Protein AF-A0A8S1HSS2-F1 (afdb_monomer_lite)

Sequence (325 aa):
MRFLVLVLAMLVIQALAHPDTSRRARRDTTEASGSDGSGSGSEASGESSGASGESSGEASGESSGESSGEAFGESSGIEGSGDEASGEESGEEASGEEQTVPAGQVSVALIEKLEDDAKQMQDESQDLVQQTNKILEQLNTLSTNAQKVSDAARVVFFTANTLHQQANNGRTDGNGIESSGIESSGIESSGIESSGASNTELSNGLNGGVNSTASKDGTCSSMAACFGDDECGKSGKCVGAFVGTCNCNACINFWSCGNDRGCGGLQGACSNATARCDCFAGFASNGFSSYLDALNGLCNVKKCTRNSDNCFGLPCNAGQCICLN

InterPro domains:
  IPR039260 Chondroitin proteoglycan 3 [PTHR37973] (210-323)

Organism: NCBI:txid2777116

pLDDT: mean 72.71, std 24.09, range [34.66, 98.62]

Structure (mmCIF, N/CA/C/O backbone):
data_AF-A0A8S1HSS2-F1
#
_entry.id   AF-A0A8S1HSS2-F1
#
loop_
_atom_site.group_PDB
_atom_site.id
_atom_site.type_symbol
_atom_site.label_atom_id
_atom_site.label_alt_id
_atom_site.label_comp_id
_atom_site.label_asym_id
_atom_site.label_entity_id
_atom_site.label_seq_id
_atom_site.pdbx_PDB_ins_code
_atom_site.Cartn_x
_atom_site.Cartn_y
_atom_site.Cartn_z
_atom_site.occupancy
_atom_site.B_iso_or_equiv
_atom_site.auth_seq_id
_atom_site.auth_comp_id
_atom_site.auth_asym_id
_atom_site.auth_atom_id
_atom_site.pdbx_PDB_model_num
ATOM 1 N N . MET A 1 1 ? 21.537 12.697 -28.487 1.00 65.06 1 MET A N 1
ATOM 2 C CA . MET A 1 1 ? 22.886 12.100 -28.649 1.00 65.06 1 MET A CA 1
ATOM 3 C C . MET A 1 1 ? 23.656 12.016 -27.328 1.00 65.06 1 MET A C 1
ATOM 5 O O . MET A 1 1 ? 23.915 10.905 -26.898 1.00 65.06 1 MET A O 1
ATOM 9 N N . ARG A 1 2 ? 23.968 13.126 -26.631 1.00 60.59 2 ARG A N 1
ATOM 10 C CA . ARG A 1 2 ? 24.760 13.106 -25.373 1.00 60.59 2 ARG A CA 1
ATOM 11 C C . ARG A 1 2 ? 24.148 12.265 -24.238 1.00 60.59 2 ARG A C 1
ATOM 13 O O . ARG A 1 2 ? 24.858 11.501 -23.599 1.00 60.59 2 ARG A O 1
ATOM 20 N N . PHE A 1 3 ? 22.827 12.320 -24.064 1.00 68.50 3 PHE A N 1
ATOM 21 C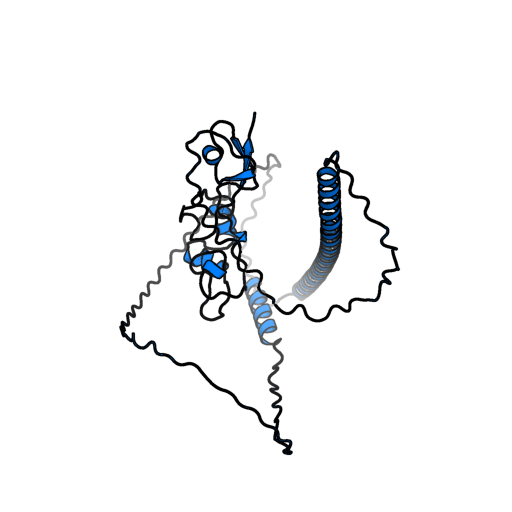 CA . PHE A 1 3 ? 22.120 11.514 -23.058 1.00 68.50 3 PHE A CA 1
ATOM 22 C C . PHE A 1 3 ? 22.174 10.004 -23.357 1.00 68.50 3 PHE A C 1
ATOM 24 O O . PHE A 1 3 ? 22.337 9.187 -22.459 1.00 68.50 3 PHE A O 1
ATOM 31 N N . LEU A 1 4 ? 22.127 9.630 -24.640 1.00 71.88 4 LEU A N 1
ATOM 32 C CA . LEU A 1 4 ? 22.163 8.233 -25.083 1.00 71.88 4 LEU A CA 1
ATOM 33 C C . LEU A 1 4 ? 23.556 7.608 -24.889 1.00 71.88 4 LEU A C 1
ATOM 35 O O . LEU A 1 4 ? 23.666 6.435 -24.547 1.00 71.88 4 LEU A O 1
ATOM 39 N N . VAL A 1 5 ? 24.616 8.414 -25.019 1.00 87.56 5 VAL A N 1
ATOM 40 C CA . VAL A 1 5 ? 25.995 7.995 -24.718 1.00 87.56 5 VAL A CA 1
ATOM 41 C C . VAL A 1 5 ? 26.187 7.754 -23.215 1.00 87.56 5 VAL A C 1
ATOM 43 O O . VAL A 1 5 ? 26.819 6.770 -22.842 1.00 87.56 5 VAL A O 1
ATOM 46 N N . LEU A 1 6 ? 25.596 8.587 -22.348 1.00 88.31 6 LEU A N 1
ATOM 47 C CA . LEU A 1 6 ? 25.671 8.403 -20.891 1.00 88.31 6 LEU A CA 1
ATOM 48 C C . LEU A 1 6 ? 24.902 7.163 -20.413 1.00 88.31 6 LEU A C 1
ATOM 50 O O . LEU A 1 6 ? 25.411 6.412 -19.581 1.00 88.31 6 LEU A O 1
ATOM 54 N N . VAL A 1 7 ? 23.718 6.900 -20.976 1.00 89.06 7 VAL A N 1
ATOM 55 C CA . VAL A 1 7 ? 22.931 5.697 -20.653 1.00 89.06 7 VAL A CA 1
ATOM 56 C C . VAL A 1 7 ? 23.659 4.422 -21.098 1.00 89.06 7 VAL A C 1
ATOM 58 O O . VAL A 1 7 ? 23.723 3.456 -20.338 1.00 89.06 7 VAL A O 1
ATOM 61 N N . LEU A 1 8 ? 24.280 4.423 -22.283 1.00 88.56 8 LEU A N 1
ATOM 62 C CA . LEU A 1 8 ? 25.083 3.286 -22.747 1.00 88.56 8 LEU A CA 1
ATOM 63 C C . LEU A 1 8 ? 26.342 3.070 -21.894 1.00 88.56 8 LEU A C 1
ATOM 65 O O . LEU A 1 8 ? 26.668 1.927 -21.582 1.00 88.56 8 LEU A O 1
ATOM 69 N N . ALA A 1 9 ? 27.019 4.137 -21.465 1.00 89.31 9 ALA A N 1
ATOM 70 C CA . ALA A 1 9 ? 28.186 4.024 -20.591 1.00 89.31 9 ALA A CA 1
ATOM 71 C C . ALA A 1 9 ? 27.827 3.414 -19.222 1.00 89.31 9 ALA A C 1
ATOM 73 O O . ALA A 1 9 ? 28.526 2.521 -18.743 1.00 89.31 9 ALA A O 1
ATOM 74 N N . MET A 1 10 ? 26.703 3.828 -18.626 1.00 84.25 10 MET A N 1
ATOM 75 C CA . MET A 1 10 ? 26.198 3.267 -17.365 1.00 84.25 10 MET A CA 1
ATOM 76 C C . MET A 1 10 ? 25.863 1.771 -17.486 1.00 84.25 10 MET A C 1
ATOM 78 O O . MET A 1 10 ? 26.188 0.995 -16.587 1.00 84.25 10 MET A O 1
ATOM 82 N N . LEU A 1 11 ? 25.264 1.345 -18.606 1.00 86.19 11 LEU A N 1
ATOM 83 C CA . LEU A 1 11 ? 24.933 -0.064 -18.853 1.00 86.19 11 LEU A CA 1
ATOM 84 C C . LEU A 1 11 ? 26.181 -0.950 -19.001 1.00 86.19 11 LEU A C 1
ATOM 86 O O . LEU A 1 11 ? 26.199 -2.074 -18.501 1.00 86.19 11 LEU A O 1
ATOM 90 N N . VAL A 1 12 ? 27.250 -0.443 -19.624 1.00 87.06 12 VAL A N 1
ATOM 91 C CA . VAL A 1 12 ? 28.518 -1.183 -19.772 1.00 87.06 12 VAL A CA 1
ATOM 92 C C . VAL A 1 12 ? 29.229 -1.367 -18.426 1.00 87.06 12 VAL A C 1
ATOM 94 O O . VAL A 1 12 ? 29.795 -2.429 -18.171 1.00 87.06 12 VAL A O 1
ATOM 97 N N . ILE A 1 13 ? 29.163 -0.378 -17.529 1.00 82.25 13 ILE A N 1
ATOM 98 C CA . ILE A 1 13 ? 29.793 -0.464 -16.200 1.00 82.25 13 ILE A CA 1
ATOM 99 C C . ILE A 1 13 ? 29.115 -1.536 -15.331 1.00 82.25 13 ILE A C 1
ATOM 101 O O . ILE A 1 13 ? 29.801 -2.294 -14.645 1.00 82.25 13 ILE A O 1
ATOM 105 N N . GLN A 1 14 ? 27.786 -1.667 -15.398 1.00 77.12 14 GLN A N 1
ATOM 106 C CA . GLN A 1 14 ? 27.056 -2.690 -14.636 1.00 77.12 14 GLN A CA 1
ATOM 107 C C . GLN A 1 14 ? 27.356 -4.119 -15.118 1.00 77.12 14 GLN A C 1
ATOM 109 O O . GLN A 1 14 ? 27.413 -5.043 -14.305 1.00 77.12 14 GLN A O 1
ATOM 114 N N . ALA A 1 15 ? 27.624 -4.295 -16.416 1.00 72.06 15 ALA A N 1
ATOM 115 C CA . ALA A 1 15 ? 27.989 -5.589 -16.992 1.00 72.06 15 ALA A CA 1
ATOM 116 C C . ALA A 1 15 ? 29.390 -6.077 -16.568 1.00 72.06 15 ALA A C 1
ATOM 118 O O . ALA A 1 15 ? 29.638 -7.280 -16.549 1.00 72.06 15 ALA A O 1
ATOM 119 N N . LEU A 1 16 ? 30.302 -5.170 -16.201 1.00 69.69 16 LEU A N 1
ATOM 120 C CA . LEU A 1 16 ? 31.676 -5.511 -15.806 1.00 69.69 16 LEU A CA 1
ATOM 121 C C . LEU A 1 16 ? 31.854 -5.709 -14.290 1.00 69.69 16 LEU A C 1
ATOM 123 O O . LEU A 1 16 ? 32.897 -6.192 -13.856 1.00 69.69 16 LEU A O 1
ATOM 127 N N . ALA A 1 17 ? 30.850 -5.362 -13.480 1.00 60.09 17 ALA A N 1
ATOM 128 C CA . ALA A 1 17 ? 30.939 -5.377 -12.019 1.00 60.09 17 ALA A CA 1
ATOM 129 C C . ALA A 1 17 ? 30.422 -6.668 -11.349 1.00 60.09 17 ALA A C 1
ATOM 131 O O . ALA A 1 17 ? 30.234 -6.682 -10.135 1.00 60.09 17 ALA A O 1
ATOM 132 N N . HIS A 1 18 ? 30.188 -7.754 -12.093 1.00 49.00 18 HIS A N 1
ATOM 133 C CA . HIS A 1 18 ? 29.826 -9.050 -11.505 1.00 49.00 18 HIS A CA 1
ATOM 134 C C . HIS A 1 18 ? 31.085 -9.909 -11.289 1.00 49.00 18 HIS A C 1
ATOM 136 O O . HIS A 1 18 ? 31.592 -10.485 -12.252 1.00 49.00 18 HIS A O 1
ATOM 142 N N . PRO A 1 19 ? 31.619 -10.034 -10.058 1.00 53.16 19 PRO A N 1
ATOM 143 C CA . PRO A 1 19 ? 32.629 -11.038 -9.770 1.00 53.16 19 PRO A CA 1
ATOM 144 C C . PRO A 1 19 ? 31.981 -12.428 -9.779 1.00 53.16 19 PRO A C 1
ATOM 146 O O . PRO A 1 19 ? 31.116 -12.738 -8.956 1.00 53.16 19 PRO A O 1
ATOM 149 N N . ASP A 1 20 ? 32.432 -13.274 -10.704 1.00 50.75 20 ASP A N 1
ATOM 150 C CA . ASP A 1 20 ? 32.168 -14.712 -10.726 1.00 50.75 20 ASP A CA 1
ATOM 151 C C . ASP A 1 20 ? 32.448 -15.338 -9.349 1.00 50.75 20 ASP A C 1
ATOM 153 O O . ASP A 1 20 ? 33.594 -15.564 -8.954 1.00 50.75 20 ASP A O 1
ATOM 157 N N . THR A 1 21 ? 31.391 -15.670 -8.609 1.00 49.53 21 THR A N 1
ATOM 158 C CA . THR A 1 21 ? 31.469 -16.497 -7.398 1.00 49.53 21 THR A CA 1
ATOM 159 C C . THR A 1 21 ? 30.861 -17.871 -7.657 1.00 49.53 21 THR A C 1
ATOM 161 O O . THR A 1 21 ? 29.940 -18.322 -6.988 1.00 49.53 21 THR A O 1
ATOM 164 N N . SER A 1 22 ? 31.444 -18.600 -8.611 1.00 50.91 22 SER A N 1
ATOM 165 C CA . SER A 1 22 ? 31.326 -20.060 -8.665 1.00 50.91 22 SER A CA 1
ATOM 166 C C . SER A 1 22 ? 32.503 -20.715 -7.938 1.00 50.91 22 SER A C 1
ATOM 168 O O . SER A 1 22 ? 33.501 -21.099 -8.544 1.00 50.91 22 SER A O 1
ATOM 170 N N . ARG A 1 23 ? 32.376 -20.914 -6.619 1.00 41.09 23 ARG A N 1
ATOM 171 C CA . ARG A 1 23 ? 33.110 -21.977 -5.907 1.00 41.09 23 ARG A CA 1
ATOM 172 C C . ARG A 1 23 ? 32.192 -22.734 -4.955 1.00 41.09 23 ARG A C 1
ATOM 174 O O . ARG A 1 23 ? 32.067 -22.451 -3.770 1.00 41.09 23 ARG A O 1
ATOM 181 N N . ARG A 1 24 ? 31.585 -23.763 -5.536 1.00 44.44 24 ARG A N 1
ATOM 182 C CA . ARG A 1 24 ? 30.913 -24.888 -4.891 1.00 44.44 24 ARG A CA 1
ATOM 183 C C . ARG A 1 24 ? 31.947 -25.704 -4.103 1.00 44.44 24 ARG A C 1
ATOM 185 O O . ARG A 1 24 ? 32.727 -26.439 -4.701 1.00 44.44 24 ARG A O 1
ATOM 192 N N . ALA A 1 25 ? 31.962 -25.589 -2.777 1.00 39.91 25 ALA A N 1
ATOM 193 C CA . ALA A 1 25 ? 32.673 -26.531 -1.915 1.00 39.91 25 ALA A CA 1
ATOM 194 C C . ALA A 1 25 ? 31.745 -27.718 -1.609 1.00 39.91 25 ALA A C 1
ATOM 196 O O . ALA A 1 25 ? 30.742 -27.570 -0.914 1.00 39.91 25 ALA A O 1
ATOM 197 N N . ARG A 1 26 ? 32.071 -28.894 -2.161 1.00 47.31 26 ARG A N 1
ATOM 198 C CA . ARG A 1 26 ? 31.543 -30.184 -1.703 1.00 47.31 26 ARG A CA 1
ATOM 199 C C . ARG A 1 26 ? 32.172 -30.494 -0.341 1.00 47.31 26 ARG A C 1
ATOM 201 O O . ARG A 1 26 ? 33.395 -30.457 -0.229 1.00 47.31 26 ARG A O 1
ATOM 208 N N . ARG A 1 27 ? 31.363 -30.817 0.669 1.00 41.72 27 ARG A N 1
ATOM 209 C CA . ARG A 1 27 ? 31.816 -31.664 1.779 1.00 41.72 27 ARG A CA 1
ATOM 210 C C . ARG A 1 27 ? 31.312 -33.071 1.514 1.00 41.72 27 ARG A C 1
ATOM 212 O O . ARG A 1 27 ? 30.105 -33.292 1.475 1.00 41.72 27 ARG A O 1
ATOM 219 N N . ASP A 1 28 ? 32.265 -33.967 1.304 1.00 46.16 28 ASP A N 1
ATOM 220 C CA . ASP A 1 28 ? 32.098 -35.398 1.495 1.00 46.16 28 ASP A CA 1
ATOM 221 C C . ASP A 1 28 ? 31.906 -35.667 2.993 1.00 46.16 28 ASP A C 1
ATOM 223 O O . ASP A 1 28 ? 32.667 -35.165 3.825 1.00 46.16 28 ASP A O 1
ATOM 227 N N . THR A 1 29 ? 30.898 -36.464 3.332 1.00 43.03 29 THR A N 1
ATOM 228 C CA . THR A 1 29 ? 30.803 -37.129 4.635 1.00 43.03 29 THR A CA 1
ATOM 229 C C . THR A 1 29 ? 30.760 -38.618 4.353 1.00 43.03 29 THR A C 1
ATOM 231 O O . THR A 1 29 ? 29.724 -39.148 3.957 1.00 43.03 29 THR A O 1
ATOM 234 N N . THR A 1 30 ? 31.918 -39.256 4.507 1.00 48.50 30 THR A N 1
ATOM 235 C CA . THR A 1 30 ? 32.074 -40.708 4.469 1.00 48.50 30 THR A CA 1
ATOM 236 C C . THR A 1 30 ? 32.182 -41.238 5.894 1.00 48.50 30 THR A C 1
ATOM 238 O O . THR A 1 30 ? 32.761 -40.617 6.782 1.00 48.50 30 THR A O 1
ATOM 241 N N . GLU A 1 31 ? 31.565 -42.396 6.039 1.00 49.91 31 GLU A N 1
ATOM 242 C CA . GLU A 1 31 ? 31.295 -43.243 7.189 1.00 49.91 31 GLU A CA 1
ATOM 243 C C . GLU A 1 31 ? 32.482 -43.528 8.123 1.00 49.91 31 GLU A C 1
ATOM 245 O O . GLU A 1 31 ? 33.614 -43.731 7.684 1.00 49.91 31 GLU A O 1
ATOM 250 N N . ALA A 1 32 ? 32.176 -43.682 9.415 1.00 41.19 32 ALA A N 1
ATOM 251 C CA . ALA A 1 32 ? 32.887 -44.604 10.290 1.00 41.19 32 ALA A CA 1
ATOM 252 C C . ALA A 1 32 ? 31.932 -45.199 11.340 1.00 41.19 32 ALA A C 1
ATOM 254 O O . ALA A 1 32 ? 31.098 -44.523 11.935 1.00 41.19 32 ALA A O 1
ATOM 255 N N . SER A 1 33 ? 32.085 -46.505 11.476 1.00 45.94 33 SER A N 1
ATOM 256 C CA . SER A 1 33 ? 31.268 -47.563 12.065 1.00 45.94 33 SER A CA 1
ATOM 257 C C . SER A 1 33 ? 31.492 -47.853 13.562 1.00 45.94 33 SER A C 1
ATOM 259 O O . SER A 1 33 ? 32.589 -47.635 14.067 1.00 45.94 33 SER A O 1
ATOM 261 N N . GLY A 1 34 ? 30.496 -48.517 14.183 1.00 40.78 34 GLY A N 1
ATOM 262 C CA . GLY A 1 34 ? 30.588 -49.356 15.405 1.00 40.78 34 GLY A CA 1
ATOM 263 C C . GLY A 1 34 ? 30.281 -48.623 16.723 1.00 40.78 34 GLY A C 1
ATOM 264 O O . GLY A 1 34 ? 30.713 -47.494 16.887 1.00 40.78 34 GLY A O 1
ATOM 265 N N . SER A 1 35 ? 29.567 -49.158 17.723 1.00 40.69 35 SER A N 1
ATOM 266 C CA . SER A 1 35 ? 29.242 -50.553 18.069 1.00 40.69 35 SER A CA 1
ATOM 267 C C . SER A 1 35 ? 28.269 -50.613 19.275 1.00 40.69 35 SER A C 1
ATOM 269 O O . SER A 1 35 ? 28.424 -49.829 20.205 1.00 40.69 35 SER A O 1
ATOM 271 N N . ASP A 1 36 ? 27.349 -51.588 19.238 1.00 42.22 36 ASP A N 1
ATOM 272 C CA . ASP A 1 36 ? 26.775 -52.424 20.320 1.00 42.22 36 ASP A CA 1
ATOM 273 C C . ASP A 1 36 ? 26.027 -51.837 21.542 1.00 42.22 36 ASP A C 1
ATOM 275 O O . ASP A 1 36 ? 26.542 -51.003 22.279 1.00 42.22 36 ASP A O 1
ATOM 279 N N . GLY A 1 37 ? 24.856 -52.427 21.868 1.00 36.66 37 GLY A N 1
ATOM 280 C CA . GLY A 1 37 ? 24.336 -52.409 23.251 1.00 36.66 37 GLY A CA 1
ATOM 281 C C . GLY A 1 37 ? 22.827 -52.593 23.504 1.00 36.66 37 GLY A C 1
ATOM 282 O O . GLY A 1 37 ? 22.188 -51.674 23.990 1.00 36.66 37 GLY A O 1
ATOM 283 N N . SER A 1 38 ? 22.289 -53.780 23.208 1.00 44.19 38 SER A N 1
ATOM 284 C CA . SER A 1 38 ? 21.164 -54.536 23.821 1.00 44.19 38 SER A CA 1
ATOM 285 C C . SER A 1 38 ? 20.148 -53.926 24.825 1.00 44.19 38 SER A C 1
ATOM 287 O O . SER A 1 38 ? 20.525 -53.401 25.867 1.00 44.19 38 SER A O 1
ATOM 289 N N . GLY A 1 39 ? 18.863 -54.292 24.629 1.00 35.22 39 GLY A N 1
ATOM 290 C CA . GLY A 1 39 ? 17.869 -54.596 25.693 1.00 35.22 39 GLY A CA 1
ATOM 291 C C . GLY A 1 39 ? 16.482 -53.951 25.483 1.00 35.22 39 GLY A C 1
ATOM 292 O O . GLY A 1 39 ? 16.330 -52.768 25.737 1.00 35.22 39 GLY A O 1
ATOM 293 N N . SER A 1 40 ? 15.494 -54.584 24.828 1.00 42.06 40 SER A N 1
ATOM 294 C CA . SER A 1 40 ? 14.534 -55.629 25.278 1.00 42.06 40 SER A CA 1
ATOM 295 C C . SER A 1 40 ? 13.304 -55.132 26.074 1.00 42.06 40 SER A C 1
ATOM 297 O O . SER A 1 40 ? 13.462 -54.643 27.188 1.00 42.06 40 SER A O 1
ATOM 299 N N . GLY A 1 41 ? 12.100 -55.391 25.527 1.00 39.25 41 GLY A N 1
ATOM 300 C CA . GLY A 1 41 ? 10.763 -55.320 26.164 1.00 39.25 41 GLY A CA 1
ATOM 301 C C . GLY A 1 41 ? 9.746 -54.559 25.287 1.00 39.25 41 GLY A C 1
ATOM 302 O O . GLY A 1 41 ? 9.814 -53.339 25.243 1.00 39.25 41 GLY A O 1
ATOM 303 N N . SER A 1 42 ? 8.956 -55.179 24.391 1.00 45.22 42 SER A N 1
ATOM 304 C CA . SER A 1 42 ? 7.663 -55.883 24.636 1.00 45.22 42 SER A CA 1
ATOM 305 C C . SER A 1 42 ? 6.675 -54.966 25.389 1.00 45.22 42 SER A C 1
ATOM 307 O O . SER A 1 42 ? 7.024 -54.512 26.467 1.00 45.22 42 SER A O 1
ATOM 309 N N . GLU A 1 43 ? 5.475 -54.592 24.919 1.00 39.41 43 GLU A N 1
ATOM 310 C CA . GLU A 1 43 ? 4.334 -55.393 24.421 1.00 39.41 43 GLU A CA 1
ATOM 311 C C . GLU A 1 43 ? 3.416 -54.522 23.510 1.00 39.41 43 GLU A C 1
ATOM 313 O O . GLU A 1 43 ? 3.409 -53.302 23.642 1.00 39.41 43 GLU A O 1
ATOM 318 N N . ALA A 1 44 ? 2.840 -55.064 22.420 1.00 43.66 44 ALA A N 1
ATOM 319 C CA . ALA A 1 44 ? 1.400 -55.384 22.230 1.00 43.66 44 ALA A CA 1
ATOM 320 C C . ALA A 1 44 ? 0.432 -54.216 22.564 1.00 43.66 44 ALA A C 1
ATOM 322 O O . ALA A 1 44 ? 0.523 -53.628 23.627 1.00 43.66 44 ALA A O 1
ATOM 323 N N . SER A 1 45 ? -0.554 -53.792 21.766 1.00 42.38 45 SER A N 1
ATOM 324 C CA . SER A 1 45 ? -1.487 -54.470 20.849 1.00 42.38 45 SER A CA 1
ATOM 325 C C . SER A 1 45 ? -2.487 -53.412 20.330 1.00 42.38 45 SER A C 1
ATOM 327 O O . SER A 1 45 ? -2.749 -52.459 21.061 1.00 42.38 45 SER A O 1
ATOM 329 N N . GLY A 1 46 ? -3.121 -53.606 19.161 1.00 37.94 46 GLY A N 1
ATOM 330 C CA . GLY A 1 46 ? -4.436 -52.982 18.891 1.00 37.94 46 GLY A CA 1
ATOM 331 C C . GLY A 1 46 ? -4.690 -52.378 17.502 1.00 37.94 46 GLY A C 1
ATOM 332 O O . GLY A 1 46 ? -4.780 -51.169 17.359 1.00 37.94 46 GLY A O 1
ATOM 333 N N . GLU A 1 47 ? -4.787 -53.240 16.492 1.00 38.94 47 GLU A N 1
ATOM 334 C CA . GLU A 1 47 ? -5.813 -53.305 15.428 1.00 38.94 47 GLU A CA 1
ATOM 335 C C . GLU A 1 47 ? -6.738 -52.084 15.162 1.00 38.94 47 GLU A C 1
ATOM 337 O O . GLU A 1 47 ? -7.543 -51.695 16.002 1.00 38.94 47 GLU A O 1
ATOM 342 N N . SER A 1 48 ? -6.793 -51.605 13.910 1.00 40.28 48 SER A N 1
ATOM 343 C CA . SER A 1 48 ? -7.874 -51.942 12.950 1.00 40.28 48 SER A CA 1
ATOM 344 C C . SER A 1 48 ? -8.138 -50.859 11.878 1.00 40.28 48 SER A C 1
ATOM 346 O O . SER A 1 48 ? -8.446 -49.708 12.157 1.00 40.28 48 SER A O 1
ATOM 348 N N . SER A 1 49 ? -8.012 -51.300 10.623 1.00 43.41 49 SER A N 1
ATOM 349 C CA . SER A 1 49 ? -8.987 -51.179 9.526 1.00 43.41 49 SER A CA 1
ATOM 350 C C . SER A 1 49 ? -9.643 -49.828 9.191 1.00 43.41 49 SER A C 1
ATOM 352 O O . SER A 1 49 ? -10.563 -49.379 9.865 1.00 43.41 49 SER A O 1
ATOM 354 N N . GLY A 1 50 ? -9.339 -49.308 7.997 1.00 37.19 50 GLY A N 1
ATOM 355 C CA . GLY A 1 50 ? -10.172 -48.307 7.324 1.00 37.19 50 GLY A CA 1
ATOM 356 C C . GLY A 1 50 ? -9.675 -47.971 5.921 1.00 37.19 50 GLY A C 1
ATOM 357 O O . GLY A 1 50 ? -8.902 -47.040 5.743 1.00 37.19 50 GLY A O 1
ATOM 358 N N . ALA A 1 51 ? -10.084 -48.776 4.945 1.00 41.09 51 ALA A N 1
ATOM 359 C CA . ALA A 1 51 ? -9.694 -48.700 3.544 1.00 41.09 51 ALA A CA 1
ATOM 360 C C . ALA A 1 51 ? -10.515 -47.683 2.719 1.00 41.09 51 ALA A C 1
ATOM 362 O O . ALA A 1 51 ? -11.642 -47.347 3.080 1.00 41.09 51 ALA A O 1
ATOM 363 N N . SER A 1 52 ? -9.962 -47.375 1.536 1.00 41.00 52 SER A N 1
ATOM 364 C CA . SER A 1 52 ? -10.656 -47.097 0.262 1.00 41.00 52 SER A CA 1
ATOM 365 C C . SER A 1 52 ? -11.014 -45.646 -0.079 1.00 41.00 52 SER A C 1
ATOM 367 O O . SER A 1 52 ? -11.794 -45.005 0.618 1.00 41.00 52 SER A O 1
ATOM 369 N N . GLY A 1 53 ? -10.553 -45.184 -1.251 1.00 36.19 53 GLY A N 1
ATOM 370 C CA . GLY A 1 53 ? -11.135 -44.010 -1.909 1.00 36.19 53 GLY A CA 1
ATOM 371 C C . GLY A 1 53 ? -10.288 -43.315 -2.976 1.00 36.19 53 GLY A C 1
ATOM 372 O O . GLY A 1 53 ? -10.142 -42.102 -2.933 1.00 36.19 53 GLY A O 1
ATOM 373 N N . GLU A 1 54 ? -9.728 -44.061 -3.920 1.00 48.38 54 GLU A N 1
ATOM 374 C CA . GLU A 1 54 ? -9.134 -43.549 -5.160 1.00 48.38 54 GLU A CA 1
ATOM 375 C C . GLU A 1 54 ? -10.225 -43.092 -6.150 1.00 48.38 54 GLU A C 1
ATOM 377 O O . GLU A 1 54 ? -11.183 -43.822 -6.397 1.00 48.38 54 GLU A O 1
ATOM 382 N N . SER A 1 55 ? -10.083 -41.898 -6.742 1.00 41.31 55 SER A N 1
ATOM 383 C CA . SER A 1 55 ? -10.671 -41.600 -8.056 1.00 41.31 55 SER A CA 1
ATOM 384 C C . SER A 1 55 ? -9.934 -40.462 -8.768 1.00 41.31 55 SER A C 1
ATOM 386 O O . SER A 1 55 ? -9.648 -39.410 -8.200 1.00 41.31 55 SER A O 1
ATOM 388 N N . SER A 1 56 ? -9.604 -40.769 -10.015 1.00 51.22 56 SER A N 1
ATOM 389 C CA . SER A 1 56 ? -8.797 -40.059 -11.001 1.00 51.22 56 SER A CA 1
ATOM 390 C C . SER A 1 56 ? -9.601 -38.999 -11.767 1.00 51.22 56 SER A C 1
ATOM 392 O O . SER A 1 56 ? -10.823 -39.100 -11.857 1.00 51.22 56 SER A O 1
ATOM 394 N N . GLY A 1 57 ? -8.922 -38.051 -12.423 1.00 38.94 57 GLY A N 1
ATOM 395 C CA . GLY A 1 57 ? -9.553 -37.197 -13.437 1.00 38.94 57 GLY A CA 1
ATOM 396 C C . GLY A 1 57 ? -8.642 -36.101 -13.983 1.00 38.94 57 GLY A C 1
ATOM 397 O O . GLY A 1 57 ? -8.477 -35.059 -13.362 1.00 38.94 57 GLY A O 1
ATOM 398 N N . GLU A 1 58 ? -8.061 -36.357 -15.150 1.00 53.81 58 GLU A N 1
ATOM 399 C CA . GLU A 1 58 ? -7.171 -35.486 -15.925 1.00 53.81 58 GLU A CA 1
ATOM 400 C C . GLU A 1 58 ? -7.977 -34.499 -16.788 1.00 53.81 58 GLU A C 1
ATOM 402 O O . GLU A 1 58 ? -9.057 -34.862 -17.250 1.00 53.81 58 GLU A O 1
ATOM 407 N N . ALA A 1 59 ? -7.442 -33.306 -17.080 1.00 40.91 59 ALA A N 1
ATOM 408 C CA . ALA A 1 59 ? -7.724 -32.592 -18.335 1.00 40.91 59 ALA A CA 1
ATOM 409 C C . ALA A 1 59 ? -6.761 -31.413 -18.557 1.00 40.91 59 ALA A C 1
ATOM 411 O O . ALA A 1 59 ? -6.792 -30.406 -17.851 1.00 40.91 59 ALA A O 1
ATOM 412 N N . SER A 1 60 ? -5.934 -31.565 -19.588 1.00 48.28 60 SER A N 1
ATOM 413 C CA . SER A 1 60 ? -5.122 -30.546 -20.250 1.00 48.28 60 SER A CA 1
ATOM 414 C C . SER A 1 60 ? -5.981 -29.459 -20.912 1.00 48.28 60 SER A C 1
ATOM 416 O O . SER A 1 60 ? -7.092 -29.730 -21.367 1.00 48.28 60 SER A O 1
ATOM 418 N N . GLY A 1 61 ? -5.438 -28.245 -21.038 1.00 40.69 61 GLY A N 1
ATOM 419 C CA . GLY A 1 61 ? -6.086 -27.133 -21.735 1.00 40.69 61 GLY A CA 1
ATOM 420 C C . GLY A 1 61 ? -5.133 -25.961 -21.950 1.00 40.69 61 GLY A C 1
ATOM 421 O O . GLY A 1 61 ? -5.146 -24.986 -21.211 1.00 40.69 61 GLY A O 1
ATOM 422 N N . GLU A 1 62 ? -4.281 -26.102 -22.953 1.00 47.84 62 GLU A N 1
ATOM 423 C CA . GLU A 1 62 ? -3.415 -25.078 -23.527 1.00 47.84 62 GLU A CA 1
ATOM 424 C C . GLU A 1 62 ? -4.210 -24.154 -24.467 1.00 47.84 62 GLU A C 1
ATOM 426 O O . GLU A 1 62 ? -4.959 -24.624 -25.322 1.00 47.84 62 GLU A O 1
ATOM 431 N N . SER A 1 63 ? -4.034 -22.835 -24.340 1.00 42.09 63 SER A N 1
ATOM 432 C CA . SER A 1 63 ? -4.370 -21.894 -25.413 1.00 42.09 63 SER A CA 1
ATOM 433 C C . SER A 1 63 ? -3.506 -20.638 -25.333 1.00 42.09 63 SER A C 1
ATOM 435 O O . SER A 1 63 ? -3.705 -19.763 -24.488 1.00 42.09 63 SER A O 1
ATOM 437 N N . SER A 1 64 ? -2.548 -20.585 -26.253 1.00 46.94 64 SER A N 1
ATOM 438 C CA . SER A 1 64 ? -1.819 -19.404 -26.696 1.00 46.94 64 SER A CA 1
ATOM 439 C C . SER A 1 64 ? -2.780 -18.318 -27.190 1.00 46.94 64 SER A C 1
ATOM 441 O O . SER A 1 64 ? -3.763 -18.612 -27.870 1.00 46.94 64 SER A O 1
ATOM 443 N N . GLY A 1 65 ? -2.470 -17.063 -26.876 1.00 38.94 65 GLY A N 1
ATOM 444 C CA . GLY A 1 65 ? -3.228 -15.891 -27.305 1.00 38.94 65 GLY A CA 1
ATOM 445 C C . GLY A 1 65 ? -2.334 -14.658 -27.325 1.00 38.94 65 GLY A C 1
ATOM 446 O O . GLY A 1 65 ? -2.379 -13.822 -26.432 1.00 38.94 65 GLY A O 1
ATOM 447 N N . GLU A 1 66 ? -1.482 -14.593 -28.336 1.00 44.00 66 GLU A N 1
ATOM 448 C CA . GLU A 1 66 ? -0.716 -13.422 -28.744 1.00 44.00 66 GLU A CA 1
ATOM 449 C C . GLU A 1 66 ? -1.638 -12.355 -29.367 1.00 44.00 66 GLU A C 1
ATOM 451 O O . GLU A 1 66 ? -2.425 -12.637 -30.270 1.00 44.00 66 GLU A O 1
ATOM 456 N N . SER A 1 67 ? -1.552 -11.110 -28.892 1.00 39.41 67 SER A N 1
ATOM 457 C CA . SER A 1 67 ? -1.969 -9.926 -29.652 1.00 39.41 67 SER A CA 1
ATOM 458 C C . SER A 1 67 ? -1.223 -8.697 -29.157 1.00 39.41 67 SER A C 1
ATOM 460 O O . SER A 1 67 ? -1.533 -8.097 -28.131 1.00 39.41 67 SER A O 1
ATOM 462 N N . SER A 1 68 ? -0.202 -8.363 -29.937 1.00 47.81 68 SER A N 1
ATOM 463 C CA . SER A 1 68 ? 0.458 -7.071 -30.010 1.00 47.81 68 SER A CA 1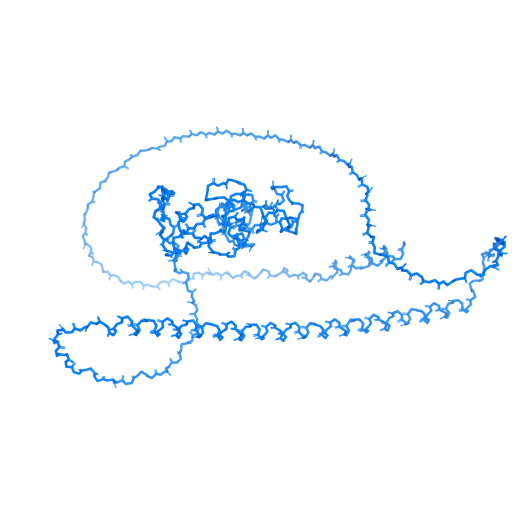
ATOM 464 C C . SER A 1 68 ? -0.544 -6.002 -30.460 1.00 47.81 68 SER A C 1
ATOM 466 O O . SER A 1 68 ? -1.261 -6.195 -31.441 1.00 47.81 68 SER A O 1
ATOM 468 N N . GLY A 1 69 ? -0.574 -4.869 -29.763 1.00 39.44 69 GLY A N 1
ATOM 469 C CA . GLY A 1 69 ? -1.407 -3.717 -30.093 1.00 39.44 69 GLY A CA 1
ATOM 470 C C . GLY A 1 69 ? -0.769 -2.446 -29.552 1.00 39.44 69 GLY A C 1
ATOM 471 O O . GLY A 1 69 ? -1.086 -2.000 -28.457 1.00 39.44 69 GLY A O 1
ATOM 472 N N . GLU A 1 70 ? 0.174 -1.913 -30.321 1.00 46.94 70 GLU A N 1
ATOM 473 C CA . GLU A 1 70 ? 0.818 -0.614 -30.136 1.00 46.94 70 GLU A CA 1
ATOM 474 C C . GLU A 1 70 ? -0.229 0.512 -30.255 1.00 46.94 70 GLU A C 1
ATOM 476 O O . GLU A 1 70 ? -0.911 0.618 -31.276 1.00 46.94 70 GLU A O 1
ATOM 481 N N . ALA A 1 71 ? -0.335 1.382 -29.251 1.00 39.53 71 ALA A N 1
ATOM 482 C CA . ALA A 1 71 ? -0.998 2.680 -29.379 1.00 39.53 71 ALA A CA 1
ATOM 483 C C . ALA A 1 71 ? -0.343 3.682 -28.421 1.00 39.53 71 ALA A C 1
ATOM 485 O O . ALA A 1 71 ? -0.812 3.928 -27.311 1.00 39.53 71 ALA A O 1
ATOM 486 N N . PHE A 1 72 ? 0.777 4.252 -28.865 1.00 41.94 72 PHE A N 1
ATOM 487 C CA . PHE A 1 72 ? 1.342 5.462 -28.282 1.00 41.94 72 PHE A CA 1
ATOM 488 C C . PHE A 1 72 ? 0.421 6.642 -28.620 1.00 41.94 72 PHE A C 1
ATOM 490 O O . PHE A 1 72 ? 0.404 7.127 -29.749 1.00 41.94 72 PHE A O 1
ATOM 497 N N . GLY A 1 73 ? -0.376 7.066 -27.640 1.00 37.62 73 GLY A N 1
ATOM 498 C CA . GLY A 1 73 ? -1.121 8.320 -27.655 1.00 37.62 73 GLY A CA 1
ATOM 499 C C . GLY A 1 73 ? -0.507 9.276 -26.642 1.00 37.62 73 GLY A C 1
ATOM 500 O O . GLY A 1 73 ? -0.737 9.149 -25.443 1.00 37.62 73 GLY A O 1
ATOM 501 N N . GLU A 1 74 ? 0.305 10.207 -27.130 1.00 46.59 74 GLU A N 1
ATOM 502 C CA . GLU A 1 74 ? 0.834 11.329 -26.362 1.00 46.59 74 GLU A CA 1
ATOM 503 C C . GLU A 1 74 ? -0.293 12.344 -26.108 1.00 46.59 74 GLU A C 1
ATOM 505 O O . GLU A 1 74 ? -0.876 12.881 -27.049 1.00 46.59 74 GLU A O 1
ATOM 510 N N . SER A 1 75 ? -0.597 12.646 -24.845 1.00 39.94 75 SER A N 1
ATOM 511 C CA . SER A 1 75 ? -1.311 13.877 -24.490 1.00 39.94 75 SER A CA 1
ATOM 512 C C . SER A 1 75 ? -0.882 14.364 -23.108 1.00 39.94 75 SER A C 1
ATOM 514 O O . SER A 1 75 ? -1.491 14.059 -22.082 1.00 39.94 75 SER A O 1
ATOM 516 N N . SER A 1 76 ? 0.203 15.129 -23.098 1.00 41.34 76 SER A N 1
ATOM 517 C CA . SER A 1 76 ? 0.663 15.928 -21.966 1.00 41.34 76 SER A CA 1
ATOM 518 C C . SER A 1 76 ? -0.230 17.168 -21.844 1.00 41.34 76 SER A C 1
ATOM 520 O O . SER A 1 76 ? 0.014 18.179 -22.495 1.00 41.34 76 SER A O 1
ATOM 522 N N . GLY A 1 77 ? -1.294 17.084 -21.046 1.00 39.00 77 GLY A N 1
ATOM 523 C CA . GLY A 1 77 ? -2.100 18.234 -20.631 1.00 39.00 77 GLY A CA 1
ATOM 524 C C . GLY A 1 77 ? -1.666 18.694 -19.244 1.00 39.00 77 GLY A C 1
ATOM 525 O O . GLY A 1 77 ? -2.158 18.177 -18.247 1.00 39.00 77 GLY A O 1
ATOM 526 N N . ILE A 1 78 ? -0.712 19.623 -19.186 1.00 44.47 78 ILE A N 1
ATOM 527 C CA . ILE A 1 78 ? -0.279 20.284 -17.952 1.00 44.47 78 ILE A CA 1
ATOM 528 C C . ILE A 1 78 ? -0.960 21.657 -17.934 1.00 44.47 78 ILE A C 1
ATOM 530 O O . ILE A 1 78 ? -0.510 22.586 -18.599 1.00 44.47 78 ILE A O 1
ATOM 534 N N . GLU A 1 79 ? -2.077 21.769 -17.219 1.00 44.09 79 GLU A N 1
ATOM 535 C CA . GLU A 1 79 ? -2.581 23.054 -16.719 1.00 44.09 79 GLU A CA 1
ATOM 536 C C . GLU A 1 79 ? -1.716 23.392 -15.489 1.00 44.09 79 GLU A C 1
ATOM 538 O O . GLU A 1 79 ? -1.440 22.525 -14.667 1.00 44.09 79 GLU A O 1
ATOM 543 N N . GLY A 1 80 ? -1.107 24.561 -15.342 1.00 42.72 80 GLY A N 1
ATOM 544 C CA . GLY A 1 80 ? -1.712 25.879 -15.421 1.00 42.72 80 GLY A CA 1
ATOM 545 C C . GLY A 1 80 ? -1.456 26.546 -14.068 1.00 42.72 80 GLY A C 1
ATOM 546 O O . GLY A 1 80 ? -2.344 26.595 -13.227 1.00 42.72 80 GLY A O 1
ATOM 547 N N . SER A 1 81 ? -0.226 27.013 -13.845 1.00 44.91 81 SER A N 1
ATOM 548 C CA . SER A 1 81 ? 0.111 27.896 -12.723 1.00 44.91 81 SER A CA 1
ATOM 549 C C . SER A 1 81 ? 0.648 29.185 -13.317 1.00 44.91 81 SER A C 1
ATOM 551 O O . SER A 1 81 ? 1.689 29.183 -13.968 1.00 44.91 81 SER A O 1
ATOM 553 N N . GLY A 1 82 ? -0.145 30.244 -13.178 1.00 38.97 82 GLY A N 1
ATOM 554 C CA . GLY A 1 82 ? 0.139 31.559 -13.723 1.00 38.97 82 GLY A CA 1
ATOM 555 C C . GLY A 1 82 ? 1.272 32.261 -12.985 1.00 38.97 82 GLY A C 1
ATOM 556 O O . GLY A 1 82 ? 1.259 32.340 -11.757 1.00 38.97 82 GLY A O 1
ATOM 557 N N . ASP A 1 83 ? 2.187 32.816 -13.771 1.00 39.66 83 ASP A N 1
ATOM 558 C CA . ASP A 1 83 ? 3.034 33.936 -13.391 1.00 39.66 83 ASP A CA 1
ATOM 559 C C . ASP A 1 83 ? 2.476 35.191 -14.069 1.00 39.66 83 ASP A C 1
ATOM 561 O O . ASP A 1 83 ? 2.350 35.267 -15.294 1.00 39.66 83 ASP A O 1
ATOM 565 N N . GLU A 1 84 ? 2.102 36.162 -13.245 1.00 53.59 84 GLU A N 1
ATOM 566 C CA . GLU A 1 84 ? 1.736 37.507 -13.667 1.00 53.59 84 GLU A CA 1
ATOM 567 C C . GLU A 1 84 ? 2.990 38.378 -13.767 1.00 53.59 84 GLU A C 1
ATOM 569 O O . GLU A 1 84 ? 3.792 38.414 -12.835 1.00 53.59 84 GLU A O 1
ATOM 574 N N . ALA A 1 85 ? 3.025 39.167 -14.848 1.00 40.16 85 ALA A N 1
ATOM 575 C CA . ALA A 1 85 ? 3.711 40.454 -14.992 1.00 40.16 85 ALA A CA 1
ATOM 576 C C . ALA A 1 85 ? 5.256 40.440 -14.973 1.00 40.16 85 ALA A C 1
ATOM 578 O O . ALA A 1 85 ? 5.905 39.805 -14.159 1.00 40.16 85 ALA A O 1
ATOM 579 N N . SER A 1 86 ? 5.991 41.207 -15.768 1.00 51.47 86 SER A N 1
ATOM 580 C CA . SER A 1 86 ? 5.754 42.167 -16.851 1.00 51.47 86 SER A CA 1
ATOM 581 C C . SER A 1 86 ? 7.162 42.696 -17.159 1.00 51.47 86 SER A C 1
ATOM 583 O O . SER A 1 86 ? 7.857 43.087 -16.219 1.00 51.47 86 SER A O 1
ATOM 585 N N . GLY A 1 87 ? 7.611 42.708 -18.413 1.00 42.16 87 GLY A N 1
ATOM 586 C CA . GLY A 1 87 ? 8.981 43.135 -18.722 1.00 42.16 87 GLY A CA 1
ATOM 587 C C . GLY A 1 87 ? 9.283 43.234 -20.211 1.00 42.16 87 GLY A C 1
ATOM 588 O O . GLY A 1 87 ? 10.059 42.449 -20.733 1.00 42.16 87 GLY A O 1
ATOM 589 N N . GLU A 1 88 ? 8.583 44.161 -20.858 1.00 49.94 88 GLU A N 1
ATOM 590 C CA . GLU A 1 88 ? 8.932 44.963 -22.043 1.00 49.94 88 GLU A CA 1
ATOM 591 C C . GLU A 1 88 ? 10.096 44.505 -22.953 1.00 49.94 88 GLU A C 1
ATOM 593 O O . GLU A 1 88 ? 11.276 44.743 -22.711 1.00 49.94 88 GLU A O 1
ATOM 598 N N . GLU A 1 89 ? 9.688 43.897 -24.066 1.00 46.06 89 GLU A N 1
ATOM 599 C CA . GLU A 1 89 ? 9.961 44.290 -25.457 1.00 46.06 89 GLU A CA 1
ATOM 600 C C . GLU A 1 89 ? 11.014 45.390 -25.729 1.00 46.06 89 GLU A C 1
ATOM 602 O O . GLU A 1 89 ? 10.781 46.585 -25.570 1.00 46.06 89 GLU A O 1
ATOM 607 N N . SER A 1 90 ? 12.146 44.963 -26.289 1.00 50.59 90 SER A N 1
ATOM 608 C CA . SER A 1 90 ? 12.844 45.587 -27.429 1.00 50.59 90 SER A CA 1
ATOM 609 C C . SER A 1 90 ? 13.819 44.517 -27.956 1.00 50.59 90 SER A C 1
ATOM 611 O O . SER A 1 90 ? 14.551 43.922 -27.179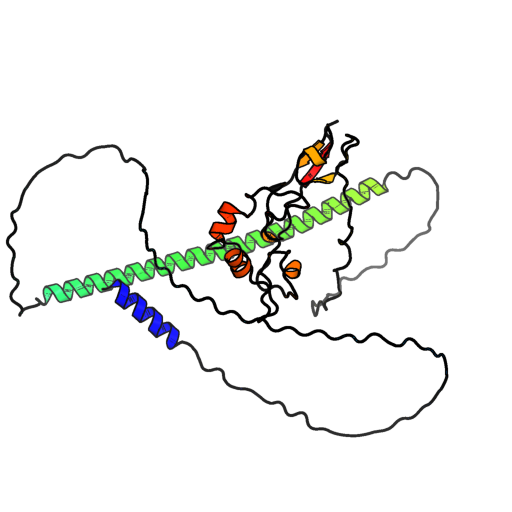 1.00 50.59 90 SER A O 1
ATOM 613 N N . GLY A 1 91 ? 13.829 44.062 -29.205 1.00 48.84 91 GLY A N 1
ATOM 614 C CA . GLY A 1 91 ? 13.460 44.696 -30.457 1.00 48.84 91 GLY A CA 1
ATOM 615 C C . GLY A 1 91 ? 14.733 44.856 -31.283 1.00 48.84 91 GLY A C 1
ATOM 616 O O . GLY A 1 91 ? 15.220 45.970 -31.378 1.00 48.84 91 GLY A O 1
ATOM 617 N N . GLU A 1 92 ? 15.282 43.765 -31.837 1.00 46.12 92 GLU A N 1
ATOM 618 C CA . GLU A 1 92 ? 16.288 43.819 -32.911 1.00 46.12 92 GLU A CA 1
ATOM 619 C C . GLU A 1 92 ? 16.335 42.485 -33.681 1.00 46.12 92 GLU A C 1
ATOM 621 O O . GLU A 1 92 ? 16.923 41.486 -33.269 1.00 46.12 92 GLU A O 1
ATOM 626 N N . GLU A 1 93 ? 15.638 42.490 -34.815 1.00 49.03 93 GLU A N 1
ATOM 627 C CA . GLU A 1 93 ? 15.679 41.488 -35.876 1.00 49.03 93 GLU A CA 1
ATOM 628 C C . GLU A 1 93 ? 17.073 41.496 -36.530 1.00 49.03 93 GLU A C 1
ATOM 630 O O . GLU A 1 93 ? 17.390 42.386 -37.320 1.00 49.03 93 GLU A O 1
ATOM 635 N N . ALA A 1 94 ? 17.911 40.504 -36.223 1.00 45.59 94 ALA A N 1
ATOM 636 C CA . ALA A 1 94 ? 19.132 40.233 -36.977 1.00 45.59 94 ALA A CA 1
ATOM 637 C C . ALA A 1 94 ? 18.897 39.027 -37.892 1.00 45.59 94 ALA A C 1
ATOM 639 O O . ALA A 1 94 ? 18.921 37.867 -37.480 1.00 45.59 94 ALA A O 1
ATOM 640 N N . SER A 1 95 ? 18.633 39.358 -39.153 1.00 47.12 95 SER A N 1
ATOM 641 C CA . SER A 1 95 ? 18.568 38.476 -40.310 1.00 47.12 95 SER A CA 1
ATOM 642 C C . SER A 1 95 ? 19.698 37.448 -40.333 1.00 47.12 95 SER A C 1
ATOM 644 O O . SER A 1 95 ? 20.868 37.795 -40.171 1.00 47.12 95 SER A O 1
ATOM 646 N N . GLY A 1 96 ? 19.330 36.197 -40.607 1.00 50.66 96 GLY A N 1
ATOM 647 C CA . GLY A 1 96 ? 20.257 35.093 -40.786 1.00 50.66 96 GLY A CA 1
ATOM 648 C C . GLY A 1 96 ? 21.272 35.336 -41.902 1.00 50.66 96 GLY A C 1
ATOM 649 O O . GLY A 1 96 ? 20.915 35.486 -43.068 1.00 50.66 96 GLY A O 1
ATOM 650 N N . GLU A 1 97 ? 22.545 35.272 -41.531 1.00 43.44 97 GLU A N 1
ATOM 651 C CA . GLU A 1 97 ? 23.597 34.767 -42.399 1.00 43.44 97 GLU A CA 1
ATOM 652 C C . GLU A 1 97 ? 23.883 33.327 -41.973 1.00 43.44 97 GLU A C 1
ATOM 654 O O . GLU A 1 97 ? 24.383 33.051 -40.881 1.00 43.44 97 GLU A O 1
ATOM 659 N N . GLU A 1 98 ? 23.525 32.391 -42.848 1.00 49.28 98 GLU A N 1
ATOM 660 C CA . GLU A 1 98 ? 23.980 31.009 -42.800 1.00 49.28 98 GLU A CA 1
ATOM 661 C C . GLU A 1 98 ? 25.495 31.009 -43.028 1.00 49.28 98 GLU A C 1
ATOM 663 O O . GLU A 1 98 ? 25.995 30.929 -44.150 1.00 49.28 98 GLU A O 1
ATOM 668 N N . GLN A 1 99 ? 26.247 31.175 -41.940 1.00 48.12 99 GLN A N 1
ATOM 669 C CA . GLN A 1 99 ? 27.695 31.086 -41.956 1.00 48.12 99 GLN A CA 1
ATOM 670 C C . GLN A 1 99 ? 28.077 29.611 -42.081 1.00 48.12 99 GLN A C 1
ATOM 672 O O . GLN A 1 99 ? 28.260 28.895 -41.097 1.00 48.12 99 GLN A O 1
ATOM 677 N N . THR A 1 100 ? 28.189 29.147 -43.325 1.00 49.66 100 THR A N 1
ATOM 678 C CA . THR A 1 100 ? 28.846 27.889 -43.677 1.00 49.66 100 THR A CA 1
ATOM 679 C C . THR A 1 100 ? 30.286 27.943 -43.172 1.00 49.66 100 THR A C 1
ATOM 681 O O . THR A 1 100 ? 31.167 28.503 -43.828 1.00 49.66 100 THR A O 1
ATOM 684 N N . VAL A 1 101 ? 30.524 27.408 -41.974 1.00 49.94 101 VAL A N 1
ATOM 685 C CA . VAL A 1 101 ? 31.865 27.286 -41.400 1.00 49.94 101 VAL A CA 1
ATOM 686 C C . VAL A 1 101 ? 32.642 26.286 -42.263 1.00 49.94 101 VAL A C 1
ATOM 688 O O . VAL A 1 101 ? 32.237 25.123 -42.354 1.00 49.94 101 VAL A O 1
ATOM 691 N N . PRO A 1 102 ? 33.736 26.700 -42.927 1.00 54.69 102 PRO A N 1
ATOM 692 C CA . PRO A 1 102 ? 34.543 25.794 -43.727 1.00 54.69 102 PRO A CA 1
ATOM 693 C C . PRO A 1 102 ? 35.108 24.690 -42.830 1.00 54.69 102 PRO A C 1
ATOM 695 O O . PRO A 1 102 ? 35.775 24.950 -41.827 1.00 54.69 102 PRO A O 1
ATOM 698 N N . ALA A 1 103 ? 34.822 23.442 -43.198 1.00 54.09 103 ALA A N 1
ATOM 699 C CA . ALA A 1 103 ? 35.361 22.257 -42.551 1.00 54.09 103 ALA A CA 1
ATOM 700 C C . ALA A 1 103 ? 36.895 22.283 -42.650 1.00 54.09 103 ALA A C 1
ATOM 702 O O . ALA A 1 103 ? 37.457 21.994 -43.705 1.00 54.09 103 ALA A O 1
ATOM 703 N N . GLY A 1 104 ? 37.585 22.669 -41.575 1.00 61.75 104 GLY A N 1
ATOM 704 C CA . GLY A 1 104 ? 39.046 22.641 -41.602 1.00 61.75 104 GLY A CA 1
ATOM 705 C C . GLY A 1 104 ? 39.804 23.184 -40.401 1.00 61.75 104 GLY A C 1
ATOM 706 O O . GLY A 1 104 ? 40.957 22.802 -40.238 1.00 61.75 104 GLY A O 1
ATOM 707 N N . GLN A 1 105 ? 39.226 24.032 -39.548 1.00 58.94 105 GLN A N 1
ATOM 708 C CA . GLN A 1 105 ? 39.960 24.559 -38.390 1.00 58.94 105 GLN A CA 1
ATOM 709 C C . GLN A 1 105 ? 39.044 24.675 -37.174 1.00 58.94 105 GLN A C 1
ATOM 711 O O . GLN A 1 105 ? 38.454 25.718 -36.911 1.00 58.94 105 GLN A O 1
ATOM 716 N N . VAL A 1 106 ? 38.938 23.580 -36.416 1.00 72.44 106 VAL A N 1
ATOM 717 C CA . VAL A 1 106 ? 38.553 23.665 -35.004 1.00 72.44 106 VAL A CA 1
ATOM 718 C C . VAL A 1 106 ? 39.649 24.485 -34.331 1.00 72.44 106 VAL A C 1
ATOM 720 O O . VAL A 1 106 ? 40.794 24.040 -34.248 1.00 72.44 106 VAL A O 1
ATOM 723 N N . SER A 1 107 ? 39.336 25.720 -33.950 1.00 78.94 107 SER A N 1
ATOM 724 C CA . SER A 1 107 ? 40.306 26.587 -33.293 1.00 78.94 107 SER A CA 1
ATOM 725 C C . SER A 1 107 ? 40.654 26.001 -31.924 1.00 78.94 107 SER A C 1
ATOM 727 O O . SER A 1 107 ? 39.787 25.507 -31.207 1.00 78.94 107 SER A O 1
ATOM 729 N N . VAL A 1 108 ? 41.935 26.057 -31.554 1.00 86.62 108 VAL A N 1
ATOM 730 C CA . VAL A 1 108 ? 42.439 25.604 -30.243 1.00 86.62 108 VAL A CA 1
ATOM 731 C C . VAL A 1 108 ? 41.634 26.228 -29.091 1.00 86.62 108 VAL A C 1
ATOM 733 O O . VAL A 1 108 ? 41.330 25.545 -28.121 1.00 86.62 108 VAL A O 1
ATOM 736 N N . ALA A 1 109 ? 41.161 27.466 -29.267 1.00 84.00 109 ALA A N 1
ATOM 737 C CA . ALA A 1 109 ? 40.292 28.163 -28.320 1.00 84.00 109 ALA A CA 1
ATOM 738 C C . ALA A 1 109 ? 38.962 27.436 -28.029 1.00 84.00 109 ALA A C 1
ATOM 740 O O . ALA A 1 109 ? 38.450 27.508 -26.914 1.00 84.00 109 ALA A O 1
ATOM 741 N N . LEU A 1 110 ? 38.382 26.726 -29.006 1.00 86.75 110 LEU A N 1
ATOM 742 C CA . LEU A 1 110 ? 37.164 25.943 -28.777 1.00 86.75 110 LEU A CA 1
ATOM 743 C C . LEU A 1 110 ? 37.453 24.685 -27.947 1.00 86.75 110 LEU A C 1
ATOM 745 O O . LEU A 1 110 ? 36.607 24.266 -27.161 1.00 86.75 110 LEU A O 1
ATOM 749 N N . ILE A 1 111 ? 38.639 24.096 -28.113 1.00 88.12 111 ILE A N 1
ATOM 750 C CA . ILE A 1 111 ? 39.074 22.925 -27.344 1.00 88.12 111 ILE A CA 1
ATOM 751 C C . ILE A 1 111 ? 39.336 23.323 -25.887 1.00 88.12 111 ILE A C 1
ATOM 753 O O . ILE A 1 111 ? 38.863 22.628 -24.995 1.00 88.12 111 ILE A O 1
ATOM 757 N N . GLU A 1 112 ? 39.995 24.461 -25.646 1.00 93.19 112 GLU A N 1
ATOM 758 C CA . GLU A 1 112 ? 40.213 24.993 -24.290 1.00 93.19 112 GLU A CA 1
ATOM 759 C C . GLU A 1 112 ? 38.883 25.270 -23.577 1.00 93.19 112 GLU A C 1
ATOM 761 O O . GLU A 1 112 ? 38.681 24.817 -22.454 1.00 93.19 112 GLU A O 1
ATOM 766 N N . LYS A 1 113 ? 37.920 25.900 -24.267 1.00 93.88 113 LYS A N 1
ATOM 767 C CA . LYS A 1 113 ? 36.586 26.140 -23.699 1.00 93.88 113 LYS A CA 1
ATOM 768 C C . LYS A 1 113 ? 35.849 24.842 -23.344 1.00 93.88 113 LYS A C 1
ATOM 770 O O . LYS A 1 113 ? 35.210 24.763 -22.303 1.00 93.88 113 LYS A O 1
ATOM 775 N N . LEU A 1 114 ? 35.943 23.816 -24.192 1.00 91.75 114 LEU A N 1
ATOM 776 C CA . LEU A 1 114 ? 35.347 22.504 -23.915 1.00 91.75 114 LEU A CA 1
ATOM 777 C C . LEU A 1 114 ? 36.009 21.799 -22.722 1.00 91.75 114 LEU A C 1
ATOM 779 O O . LEU A 1 114 ? 35.330 21.053 -22.018 1.00 91.75 114 LEU A O 1
ATOM 783 N N . GLU A 1 115 ? 37.309 22.004 -22.504 1.00 95.12 115 GLU A N 1
ATOM 784 C CA . GLU A 1 115 ? 38.018 21.446 -21.351 1.00 95.12 115 GLU A CA 1
ATOM 785 C C . GLU A 1 115 ? 37.600 22.135 -20.043 1.00 95.12 115 GLU A C 1
ATOM 787 O O . GLU A 1 115 ? 37.386 21.453 -19.038 1.00 95.12 115 GLU A O 1
ATOM 792 N N . ASP A 1 116 ? 37.415 23.456 -20.068 1.00 95.88 116 ASP A N 1
ATOM 793 C CA . ASP A 1 116 ? 36.917 24.219 -18.921 1.00 95.88 116 ASP A CA 1
ATOM 794 C C . ASP A 1 116 ? 35.464 23.848 -18.583 1.00 95.88 116 ASP A C 1
ATOM 796 O O . ASP A 1 116 ? 35.165 23.545 -17.426 1.00 95.88 116 ASP A O 1
ATOM 800 N N . ASP A 1 117 ? 34.584 23.745 -19.588 1.00 94.94 117 ASP A N 1
ATOM 801 C CA . ASP A 1 117 ? 33.194 23.303 -19.398 1.00 94.94 117 ASP A CA 1
ATOM 802 C C . ASP A 1 117 ? 33.133 21.866 -18.830 1.00 94.94 117 ASP A C 1
ATOM 804 O O . ASP A 1 117 ? 32.290 21.544 -17.988 1.00 94.94 117 ASP A O 1
ATOM 808 N N . ALA A 1 118 ? 34.036 20.976 -19.265 1.00 94.50 118 ALA A N 1
ATOM 809 C CA . ALA A 1 118 ? 34.112 19.608 -18.754 1.00 94.50 118 ALA A CA 1
ATOM 810 C C . ALA A 1 118 ? 34.575 19.554 -17.288 1.00 94.50 118 ALA A C 1
ATOM 812 O O . ALA A 1 118 ? 34.020 18.772 -16.512 1.00 94.50 118 ALA A O 1
ATOM 813 N N . LYS A 1 119 ? 35.546 20.392 -16.897 1.00 96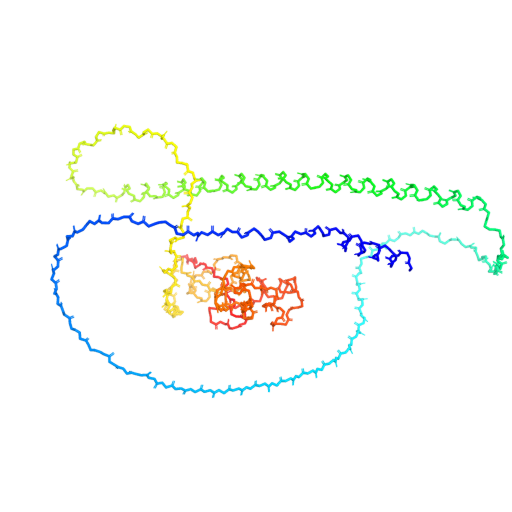.25 119 LYS A N 1
ATOM 814 C CA . LYS A 1 119 ? 35.982 20.522 -15.496 1.00 96.25 119 LYS A CA 1
ATOM 815 C C . LYS A 1 119 ? 34.873 21.091 -14.621 1.00 96.25 119 LYS A C 1
ATOM 817 O O . LYS A 1 119 ? 34.607 20.530 -13.563 1.00 96.25 119 LYS A O 1
ATOM 822 N N . GLN A 1 120 ? 34.167 22.119 -15.092 1.00 96.62 120 GLN A N 1
ATOM 823 C CA . GLN A 1 120 ? 33.041 22.691 -14.355 1.00 96.62 120 GLN A CA 1
ATOM 824 C C . GLN A 1 120 ? 31.948 21.647 -14.092 1.00 96.62 120 GLN A C 1
ATOM 826 O O . GLN A 1 120 ? 31.510 21.487 -12.955 1.00 96.62 120 GLN A O 1
ATOM 831 N N . MET A 1 121 ? 31.546 20.882 -15.113 1.00 90.81 121 MET A N 1
ATOM 832 C CA . MET A 1 121 ? 30.562 19.809 -14.924 1.00 90.81 121 MET A CA 1
ATOM 833 C C . MET A 1 121 ? 31.052 18.735 -13.942 1.00 90.81 121 MET A C 1
ATOM 835 O O . MET A 1 121 ? 30.253 18.158 -13.202 1.00 90.81 121 MET A O 1
ATOM 839 N N . GLN A 1 122 ? 32.355 18.443 -13.930 1.00 95.88 122 GLN A N 1
ATOM 840 C CA . GLN A 1 122 ? 32.931 17.486 -12.993 1.00 95.88 122 GLN A CA 1
ATOM 841 C C . GLN A 1 122 ? 32.862 18.004 -11.548 1.00 95.88 122 GLN A C 1
ATOM 843 O O . GLN A 1 122 ? 32.465 17.241 -10.665 1.00 95.88 122 GLN A O 1
ATOM 848 N N . ASP A 1 123 ? 33.160 19.281 -11.314 1.00 95.19 123 ASP A N 1
ATOM 849 C CA . ASP A 1 123 ? 33.087 19.904 -9.988 1.00 95.19 123 ASP A CA 1
ATOM 850 C C . ASP A 1 123 ? 31.638 19.985 -9.474 1.00 95.19 123 ASP A C 1
ATOM 852 O O . ASP A 1 123 ? 31.360 19.585 -8.341 1.00 95.19 123 ASP A O 1
ATOM 856 N N . GLU A 1 124 ? 30.685 20.378 -10.327 1.00 95.69 124 GLU A N 1
ATOM 857 C CA . GLU A 1 124 ? 29.251 20.385 -9.990 1.00 95.69 124 GLU A CA 1
ATOM 858 C C . GLU A 1 124 ? 28.736 18.976 -9.647 1.00 95.69 124 GLU A C 1
ATOM 860 O O . GLU A 1 124 ? 27.956 18.793 -8.708 1.00 95.69 124 GLU A O 1
ATOM 865 N N . SER A 1 125 ? 29.214 17.945 -10.354 1.00 95.44 125 SER A N 1
ATOM 866 C CA . SER A 1 125 ? 28.839 16.559 -10.055 1.00 95.44 125 SER A CA 1
ATOM 867 C C . SER A 1 125 ? 29.343 16.092 -8.685 1.00 95.44 125 SER A C 1
ATOM 869 O O . SER A 1 125 ? 28.645 15.344 -7.995 1.00 95.44 125 SER A O 1
ATOM 871 N N . GLN A 1 126 ? 30.526 16.545 -8.254 1.00 97.12 126 GLN A N 1
ATOM 872 C CA . GLN A 1 126 ? 31.066 16.195 -6.941 1.00 97.12 126 GLN A CA 1
ATOM 873 C C . GLN A 1 126 ? 30.293 16.875 -5.811 1.00 97.12 126 GLN A C 1
ATOM 875 O O . GLN A 1 126 ? 30.040 16.229 -4.790 1.00 97.12 126 GLN A O 1
ATOM 880 N N . ASP A 1 127 ? 29.869 18.126 -5.999 1.00 96.38 127 ASP A N 1
ATOM 881 C CA . ASP A 1 127 ? 29.035 18.836 -5.025 1.00 96.38 127 ASP A CA 1
ATOM 882 C C . ASP A 1 127 ? 27.688 18.123 -4.821 1.00 96.38 127 ASP A C 1
ATOM 884 O O . ASP A 1 127 ? 27.281 17.842 -3.690 1.00 96.38 127 ASP A O 1
ATOM 888 N N . LEU A 1 128 ? 27.056 17.674 -5.912 1.00 94.62 128 LEU A N 1
ATOM 889 C CA . LEU A 1 128 ? 25.810 16.907 -5.842 1.00 94.62 128 LEU A CA 1
ATOM 890 C C . LEU A 1 128 ? 25.980 15.561 -5.110 1.00 94.62 128 LEU A C 1
ATOM 892 O O . LEU A 1 128 ? 25.114 15.151 -4.326 1.00 94.62 128 LEU A O 1
ATOM 896 N N . VAL A 1 129 ? 27.104 14.867 -5.319 1.00 95.75 129 VAL A N 1
ATOM 897 C CA . VAL A 1 129 ? 27.424 13.627 -4.589 1.00 95.75 129 VAL A CA 1
ATOM 898 C C . VAL A 1 129 ? 27.605 13.904 -3.093 1.00 95.75 129 VAL A C 1
ATOM 900 O O . VAL A 1 129 ? 27.098 13.147 -2.260 1.00 95.75 129 VAL A O 1
ATOM 903 N N . GLN A 1 130 ? 28.266 15.003 -2.723 1.00 95.44 130 GLN A N 1
ATOM 904 C CA . GLN A 1 130 ? 28.408 15.401 -1.319 1.00 95.44 130 GLN A CA 1
ATOM 905 C C . GLN A 1 130 ? 27.057 15.751 -0.685 1.00 95.44 130 GLN A C 1
ATOM 907 O O . GLN A 1 130 ? 26.763 15.296 0.426 1.00 95.44 130 GLN A O 1
ATOM 912 N N . GLN A 1 131 ? 26.199 16.482 -1.401 1.00 96.50 131 GLN A N 1
ATOM 913 C CA . GLN A 1 131 ? 24.846 16.799 -0.949 1.00 96.50 131 GLN A CA 1
ATOM 914 C C . GLN A 1 131 ? 24.016 15.528 -0.718 1.00 96.50 131 GLN A C 1
ATOM 916 O O . GLN A 1 131 ? 23.336 15.404 0.303 1.00 96.50 131 GLN A O 1
ATOM 921 N N . THR A 1 132 ? 24.129 14.547 -1.615 1.00 92.25 132 THR A N 1
ATOM 922 C CA . THR A 1 132 ? 23.431 13.257 -1.505 1.00 92.25 132 THR A CA 1
ATOM 923 C C . THR A 1 132 ? 23.888 12.465 -0.278 1.00 92.25 132 THR A C 1
ATOM 925 O O . THR A 1 132 ? 23.057 11.956 0.475 1.00 92.25 132 THR A O 1
ATOM 928 N N . ASN A 1 133 ? 25.197 12.412 -0.014 1.00 95.12 133 ASN A N 1
ATOM 929 C CA . ASN A 1 133 ? 25.733 11.737 1.173 1.00 95.12 133 ASN A CA 1
ATOM 930 C C . ASN A 1 133 ? 25.258 12.396 2.476 1.00 95.12 133 ASN A C 1
ATOM 932 O O . ASN A 1 133 ? 24.913 11.699 3.431 1.00 95.12 133 ASN A O 1
ATOM 936 N N . LYS A 1 134 ? 25.151 13.730 2.498 1.00 97.44 134 LYS A N 1
ATOM 937 C CA . LYS A 1 134 ? 24.601 14.468 3.642 1.00 97.44 134 LYS A CA 1
ATOM 938 C C . LYS A 1 134 ? 23.126 14.134 3.890 1.00 97.44 134 LYS A C 1
ATOM 940 O O . LYS A 1 134 ? 22.724 13.953 5.038 1.00 97.44 134 LYS A O 1
ATOM 945 N N . ILE A 1 135 ? 22.322 14.010 2.831 1.00 95.94 135 ILE A N 1
ATOM 946 C CA . ILE A 1 135 ? 20.913 13.592 2.935 1.00 95.94 135 ILE A CA 1
ATOM 947 C C . ILE A 1 135 ? 20.812 12.156 3.464 1.00 95.94 135 ILE A C 1
ATOM 949 O O . ILE A 1 135 ? 19.976 11.870 4.324 1.00 95.94 135 ILE A O 1
ATOM 953 N N . LEU A 1 136 ? 21.686 11.257 3.007 1.00 93.44 136 LEU A N 1
ATOM 954 C CA . LEU A 1 136 ? 21.716 9.871 3.474 1.00 93.44 136 LEU A CA 1
ATOM 955 C C . LEU A 1 136 ? 22.044 9.775 4.977 1.00 93.44 136 LEU A C 1
ATOM 957 O O . LEU A 1 136 ? 21.424 8.998 5.704 1.00 93.44 136 LEU A O 1
ATOM 961 N N . GLU A 1 137 ? 22.962 10.606 5.471 1.00 96.00 137 GLU A N 1
ATOM 962 C CA . GLU A 1 137 ? 23.289 10.689 6.899 1.00 96.00 137 GLU A CA 1
ATOM 963 C C . GLU A 1 137 ? 22.113 11.230 7.738 1.00 96.00 137 GLU A C 1
ATOM 965 O O . GLU A 1 137 ? 21.802 10.701 8.815 1.00 96.00 137 GLU A O 1
ATOM 970 N N . GLN A 1 138 ? 21.387 12.226 7.215 1.00 94.12 138 GLN A N 1
ATOM 971 C CA . GLN A 1 138 ? 20.158 12.725 7.838 1.00 94.12 138 GLN A CA 1
ATOM 972 C C . GLN A 1 138 ? 19.063 11.649 7.899 1.00 94.12 138 GLN A C 1
ATOM 974 O O . GLN A 1 138 ? 18.410 11.500 8.935 1.00 94.12 138 GLN A O 1
ATOM 979 N N . LEU A 1 139 ? 18.900 10.852 6.839 1.00 90.75 139 LEU A N 1
ATOM 980 C CA . LEU A 1 139 ? 17.952 9.734 6.794 1.00 90.75 139 LEU A CA 1
ATOM 981 C C . LEU A 1 139 ? 18.282 8.642 7.821 1.00 90.75 139 LEU A C 1
ATOM 983 O O . LEU A 1 139 ? 17.388 8.174 8.529 1.00 90.75 139 LEU A O 1
ATOM 987 N N . ASN A 1 140 ? 19.557 8.274 7.969 1.00 91.69 140 ASN A N 1
ATOM 988 C CA . ASN A 1 140 ? 19.984 7.293 8.974 1.00 91.69 140 ASN A CA 1
ATOM 989 C C . ASN A 1 140 ? 19.734 7.787 10.410 1.00 91.69 140 ASN A C 1
ATOM 991 O O . ASN A 1 140 ? 19.282 7.029 11.277 1.00 91.69 140 ASN A O 1
ATOM 995 N N . THR A 1 141 ? 19.958 9.081 10.654 1.00 93.88 141 THR A N 1
ATOM 996 C CA . THR A 1 141 ? 19.657 9.715 11.946 1.00 93.88 141 THR A CA 1
ATOM 997 C C . THR A 1 141 ? 18.154 9.705 12.233 1.00 93.88 141 THR A C 1
ATOM 999 O O . THR A 1 141 ? 17.731 9.371 13.344 1.00 93.88 141 THR A O 1
ATOM 1002 N N . LEU A 1 142 ? 17.327 10.011 11.227 1.00 92.44 142 LEU A N 1
ATOM 1003 C CA . LEU A 1 142 ? 15.871 9.977 11.349 1.00 92.44 142 LEU A CA 1
ATOM 1004 C C . LEU A 1 142 ? 15.356 8.560 11.647 1.00 92.44 142 LEU A C 1
ATOM 1006 O O . LEU A 1 142 ? 14.525 8.394 12.538 1.00 92.44 142 LEU A O 1
ATOM 1010 N N . SER A 1 143 ? 15.899 7.543 10.972 1.00 90.00 143 SER A N 1
ATOM 1011 C CA . SER A 1 143 ? 15.572 6.130 11.216 1.00 90.00 143 SER A CA 1
ATOM 1012 C C . SER A 1 143 ? 15.882 5.706 12.658 1.00 90.00 143 SER A C 1
ATOM 1014 O O . SER A 1 143 ? 15.043 5.112 13.338 1.00 90.00 143 SER A O 1
ATOM 1016 N N . THR A 1 144 ? 17.043 6.110 13.181 1.00 91.50 144 THR A N 1
ATOM 1017 C CA . THR A 1 144 ? 17.438 5.830 14.573 1.00 91.50 144 THR A CA 1
ATOM 1018 C C . THR A 1 144 ? 16.481 6.481 15.576 1.00 91.50 144 THR A C 1
ATOM 1020 O O . THR A 1 144 ? 16.099 5.875 16.578 1.00 91.50 144 THR A O 1
ATOM 1023 N N . ASN A 1 145 ? 16.052 7.717 15.310 1.00 91.12 145 ASN A N 1
ATOM 1024 C CA . ASN A 1 145 ? 15.084 8.402 16.163 1.00 91.12 145 ASN A CA 1
ATOM 1025 C C . ASN A 1 145 ? 13.695 7.750 16.089 1.00 91.12 145 ASN A C 1
ATOM 1027 O O . ASN A 1 145 ? 13.042 7.607 17.121 1.00 91.12 145 ASN A O 1
ATOM 1031 N N . ALA A 1 146 ? 13.268 7.292 14.911 1.00 86.75 146 ALA A N 1
ATOM 1032 C CA . ALA A 1 146 ? 12.011 6.565 14.748 1.00 86.75 146 ALA A CA 1
ATOM 1033 C C . ALA A 1 146 ? 11.994 5.249 15.549 1.00 86.75 146 ALA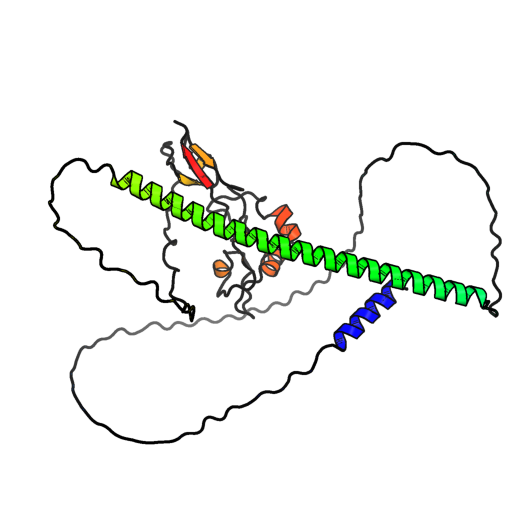 A C 1
ATOM 1035 O O . ALA A 1 146 ? 10.992 4.938 16.194 1.00 86.75 146 ALA A O 1
ATOM 1036 N N . GLN A 1 147 ? 13.113 4.515 15.593 1.00 88.06 147 GLN A N 1
ATOM 1037 C CA . GLN A 1 147 ? 13.250 3.314 16.428 1.00 88.06 147 GLN A CA 1
ATOM 1038 C C . GLN A 1 147 ? 13.130 3.636 17.921 1.00 88.06 147 GLN A C 1
ATOM 1040 O O . GLN A 1 147 ? 12.338 3.007 18.619 1.00 88.06 147 GLN A O 1
ATOM 1045 N N . LYS A 1 148 ? 13.817 4.684 18.398 1.00 91.81 148 LYS A N 1
ATOM 1046 C CA . LYS A 1 148 ? 13.706 5.133 19.798 1.00 91.81 148 LYS A CA 1
ATOM 1047 C C . LYS A 1 148 ? 12.273 5.511 20.180 1.00 91.81 148 LYS A C 1
ATOM 1049 O O . LYS A 1 148 ? 11.833 5.202 21.285 1.00 91.81 148 LYS A O 1
ATOM 1054 N N . VAL A 1 149 ? 11.537 6.160 19.274 1.00 91.44 149 VAL A N 1
ATOM 1055 C CA . VAL A 1 149 ? 10.117 6.490 19.482 1.00 91.44 149 VAL A CA 1
ATOM 1056 C C . VAL A 1 149 ? 9.261 5.222 19.526 1.00 91.44 149 VAL A C 1
ATOM 1058 O O . VAL A 1 149 ? 8.381 5.121 20.378 1.00 91.44 149 VAL A O 1
ATOM 1061 N N . SER A 1 150 ? 9.530 4.241 18.662 1.00 88.44 150 SER A N 1
ATOM 1062 C CA . SER A 1 150 ? 8.830 2.950 18.669 1.00 88.44 150 SER A CA 1
ATOM 1063 C C . SER A 1 150 ? 9.035 2.188 19.983 1.00 88.44 150 SER A C 1
ATOM 1065 O O . SER A 1 150 ? 8.067 1.715 20.583 1.00 88.44 150 SER A O 1
ATOM 1067 N N . ASP A 1 151 ? 10.268 2.135 20.486 1.00 89.38 151 ASP A N 1
ATOM 1068 C CA . ASP A 1 151 ? 10.580 1.478 21.758 1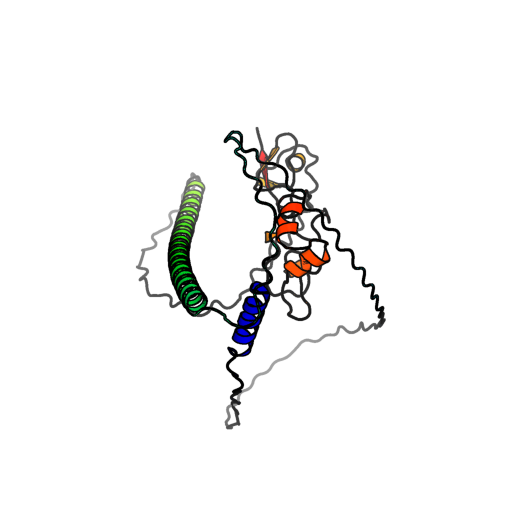.00 89.38 151 ASP A CA 1
ATOM 1069 C C . ASP A 1 151 ? 9.947 2.211 22.948 1.00 89.38 151 ASP A C 1
ATOM 1071 O O . ASP A 1 151 ? 9.349 1.578 23.822 1.00 89.38 151 ASP A O 1
ATOM 1075 N N . ALA A 1 152 ? 9.975 3.548 22.953 1.00 89.44 152 ALA A N 1
ATOM 1076 C CA . ALA A 1 152 ? 9.276 4.342 23.961 1.00 89.44 152 ALA A CA 1
ATOM 1077 C C . ALA A 1 152 ? 7.757 4.091 23.932 1.00 89.44 152 ALA A C 1
ATOM 1079 O O . ALA A 1 152 ? 7.139 3.904 24.981 1.00 89.44 152 ALA A O 1
ATOM 1080 N N . ALA A 1 153 ? 7.153 4.014 22.741 1.00 87.38 153 ALA A N 1
ATOM 1081 C CA . ALA A 1 153 ? 5.732 3.717 22.584 1.00 87.38 153 ALA A CA 1
ATOM 1082 C C . ALA A 1 153 ? 5.368 2.324 23.128 1.00 87.38 153 ALA A C 1
ATOM 1084 O O . ALA A 1 153 ? 4.334 2.173 23.782 1.00 87.38 153 ALA A O 1
ATOM 1085 N N . ARG A 1 154 ? 6.234 1.318 22.936 1.00 88.19 154 ARG A N 1
ATOM 1086 C CA . ARG A 1 154 ? 6.055 -0.020 23.526 1.00 88.19 154 ARG A CA 1
ATOM 1087 C C . ARG A 1 154 ? 6.036 0.032 25.052 1.00 88.19 154 ARG A C 1
ATOM 1089 O O . ARG A 1 154 ? 5.132 -0.537 25.660 1.00 88.19 154 ARG A O 1
ATOM 1096 N N . VAL A 1 155 ? 6.975 0.747 25.673 1.00 90.06 155 VAL A N 1
ATOM 1097 C CA . VAL A 1 155 ? 7.024 0.907 27.139 1.00 90.06 155 VAL A CA 1
ATOM 1098 C C . VAL A 1 155 ? 5.758 1.586 27.667 1.00 90.06 155 VAL A C 1
ATOM 1100 O O . VAL A 1 155 ? 5.174 1.126 28.653 1.00 90.06 155 VAL A O 1
ATOM 1103 N N . VAL A 1 156 ? 5.289 2.640 26.992 1.00 90.19 156 VAL A N 1
ATOM 1104 C CA . VAL A 1 156 ? 4.045 3.334 27.358 1.00 90.19 156 VAL A CA 1
ATOM 1105 C C . VAL A 1 156 ? 2.845 2.388 27.272 1.00 90.19 156 VAL A C 1
ATOM 1107 O O . VAL A 1 156 ? 2.050 2.330 28.210 1.00 90.19 156 VAL A O 1
ATOM 1110 N N . PHE A 1 157 ? 2.740 1.592 26.204 1.00 89.25 157 PHE A N 1
ATOM 1111 C CA . PHE A 1 157 ? 1.653 0.625 26.032 1.00 89.25 157 PHE A CA 1
ATOM 1112 C C . PHE A 1 157 ? 1.637 -0.454 27.132 1.00 89.25 157 PHE A C 1
ATOM 1114 O O . PHE A 1 157 ? 0.592 -0.712 27.732 1.00 89.25 157 PHE A O 1
ATOM 1121 N N . PHE A 1 158 ? 2.792 -1.043 27.466 1.00 88.75 158 PHE A N 1
ATOM 1122 C CA . PHE A 1 158 ? 2.896 -2.021 28.560 1.00 88.75 158 PHE A CA 1
ATOM 1123 C C . PHE A 1 158 ? 2.547 -1.418 29.926 1.00 88.75 158 PHE A C 1
ATOM 1125 O O . PHE A 1 158 ? 1.857 -2.052 30.731 1.00 88.75 158 PHE A O 1
ATOM 1132 N N . THR A 1 159 ? 2.973 -0.179 30.177 1.00 88.69 159 THR A N 1
ATOM 1133 C CA . THR A 1 159 ? 2.674 0.526 31.430 1.00 88.69 159 THR A CA 1
ATOM 1134 C C . THR A 1 159 ? 1.173 0.795 31.561 1.00 88.69 159 THR A C 1
ATOM 1136 O O . THR A 1 159 ? 0.587 0.527 32.610 1.00 88.69 159 THR A O 1
ATOM 1139 N N . ALA A 1 160 ? 0.522 1.245 30.483 1.00 87.50 160 ALA A N 1
ATOM 1140 C CA . ALA A 1 160 ? -0.918 1.498 30.463 1.00 87.50 160 ALA A CA 1
ATOM 1141 C C . ALA A 1 160 ? -1.737 0.223 30.731 1.00 87.50 160 ALA A C 1
ATOM 1143 O O . ALA A 1 160 ? -2.650 0.237 31.559 1.00 87.50 160 ALA A O 1
ATOM 1144 N N . ASN A 1 161 ? -1.369 -0.901 30.107 1.00 85.25 161 ASN A N 1
ATOM 1145 C CA . ASN A 1 161 ? -2.039 -2.186 30.339 1.00 85.25 161 ASN A CA 1
ATOM 1146 C C . ASN A 1 161 ? -1.847 -2.708 31.770 1.00 85.25 161 ASN A C 1
ATOM 1148 O O . ASN A 1 161 ? -2.764 -3.301 32.339 1.00 85.25 161 ASN A O 1
ATOM 1152 N N . THR A 1 162 ? -0.680 -2.467 32.372 1.00 85.06 162 THR A N 1
ATOM 1153 C CA . THR A 1 162 ? -0.411 -2.845 33.769 1.00 85.06 162 THR A CA 1
ATOM 1154 C C . THR A 1 162 ? -1.284 -2.044 34.737 1.00 85.06 162 THR A C 1
ATOM 1156 O O . THR A 1 162 ? -1.903 -2.621 35.632 1.00 85.06 162 THR A O 1
ATOM 1159 N N . LEU A 1 163 ? -1.409 -0.729 34.521 1.00 87.38 163 LEU A N 1
ATOM 1160 C CA . LEU A 1 163 ? -2.298 0.127 35.314 1.00 87.38 163 LEU A CA 1
ATOM 1161 C C . LEU A 1 163 ? -3.771 -0.275 35.155 1.00 87.38 163 LEU A C 1
ATOM 1163 O O . LEU A 1 163 ? -4.517 -0.274 36.134 1.00 87.38 163 LEU A O 1
ATOM 1167 N N . HIS A 1 164 ? -4.187 -0.678 33.950 1.00 83.75 164 HIS A N 1
ATOM 1168 C CA . HIS A 1 164 ? -5.548 -1.155 33.711 1.00 83.75 164 HIS A CA 1
ATOM 1169 C C . HIS A 1 164 ? -5.865 -2.449 34.488 1.00 83.75 164 HIS A C 1
ATOM 1171 O O . HIS A 1 164 ? -6.936 -2.563 35.082 1.00 83.75 164 HIS A O 1
ATOM 1177 N N . GLN A 1 165 ? -4.926 -3.402 34.560 1.00 80.31 165 GLN A N 1
ATOM 1178 C CA . GLN A 1 165 ? -5.102 -4.617 35.370 1.00 80.31 165 GLN A CA 1
ATOM 1179 C C . GLN A 1 165 ? -5.162 -4.321 36.875 1.00 80.31 165 GLN A C 1
ATOM 1181 O O . GLN A 1 165 ? -5.999 -4.893 37.574 1.00 80.31 165 GLN A O 1
ATOM 1186 N N . GLN A 1 166 ? -4.331 -3.403 37.378 1.00 80.31 166 GLN A N 1
ATOM 1187 C CA . GLN A 1 166 ? -4.377 -3.001 38.790 1.00 80.31 166 GLN A CA 1
ATOM 1188 C C . GLN A 1 166 ? -5.706 -2.327 39.160 1.00 80.31 166 GLN A C 1
ATOM 1190 O O . GLN A 1 166 ? -6.250 -2.598 40.229 1.00 80.31 166 GLN A O 1
ATOM 1195 N N . ALA A 1 167 ? -6.263 -1.504 38.266 1.00 78.81 167 ALA A N 1
ATOM 1196 C CA . ALA A 1 167 ? -7.557 -0.862 38.482 1.00 78.81 167 ALA A CA 1
ATOM 1197 C C . ALA A 1 167 ? -8.724 -1.868 38.532 1.00 78.81 167 ALA A C 1
ATOM 1199 O O . ALA A 1 167 ? -9.642 -1.698 39.334 1.00 78.81 167 ALA A O 1
ATOM 1200 N N . ASN A 1 168 ? -8.678 -2.935 37.726 1.00 76.19 168 ASN A N 1
ATOM 1201 C CA . ASN A 1 168 ? -9.745 -3.941 37.687 1.00 76.19 168 ASN A CA 1
ATOM 1202 C C . ASN A 1 168 ? -9.655 -4.978 38.823 1.00 76.19 168 ASN A C 1
ATOM 1204 O O . ASN A 1 168 ? -10.691 -5.440 39.295 1.00 76.19 168 ASN A O 1
ATOM 1208 N N . ASN A 1 169 ? -8.456 -5.295 39.325 1.00 68.31 169 ASN A N 1
ATOM 1209 C CA . ASN A 1 169 ? -8.289 -6.212 40.464 1.00 68.31 169 ASN A CA 1
ATOM 1210 C C . ASN A 1 169 ? -8.547 -5.559 41.837 1.00 68.31 169 ASN A C 1
ATOM 1212 O O . ASN A 1 169 ? -8.645 -6.260 42.838 1.00 68.31 169 ASN A O 1
ATOM 1216 N N . GLY A 1 170 ? -8.688 -4.231 41.907 1.00 59.16 170 GLY A N 1
ATOM 1217 C CA . GLY A 1 170 ? -8.934 -3.496 43.154 1.00 59.16 170 GLY A CA 1
ATOM 1218 C C . GLY A 1 170 ? -10.396 -3.438 43.620 1.00 59.16 170 GLY A C 1
ATOM 1219 O O . GLY A 1 170 ? -10.678 -2.751 44.597 1.00 59.16 170 GLY A O 1
ATOM 1220 N N . ARG A 1 171 ? -11.338 -4.107 42.937 1.00 49.19 171 ARG A N 1
ATOM 1221 C CA . ARG A 1 171 ? -12.783 -4.043 43.243 1.00 49.19 171 ARG A CA 1
ATOM 1222 C C . ARG A 1 171 ? -13.410 -5.410 43.544 1.00 49.19 171 ARG A C 1
ATOM 1224 O O . ARG A 1 171 ? -14.536 -5.684 43.140 1.00 49.19 171 ARG A O 1
ATOM 1231 N N . THR A 1 172 ? -12.699 -6.266 44.272 1.00 53.88 172 THR A N 1
ATOM 1232 C CA . THR A 1 172 ? -13.310 -7.388 44.999 1.00 53.88 172 THR A CA 1
ATOM 1233 C C . THR A 1 172 ? -13.343 -7.048 46.484 1.00 53.88 172 THR A C 1
ATOM 1235 O O . THR A 1 172 ? -12.425 -7.380 47.231 1.00 53.88 172 THR A O 1
ATOM 1238 N N . ASP A 1 173 ? -14.399 -6.352 46.903 1.00 48.69 173 ASP A N 1
ATOM 1239 C CA . ASP A 1 173 ? -14.738 -6.222 48.315 1.00 48.69 173 ASP A CA 1
ATOM 1240 C C . ASP A 1 173 ? -15.209 -7.581 48.853 1.00 48.69 173 ASP A C 1
ATOM 1242 O O . ASP A 1 173 ? -16.187 -8.152 48.373 1.00 48.69 173 ASP A O 1
ATOM 1246 N N . GLY A 1 174 ? -14.526 -8.056 49.895 1.00 54.91 174 GLY A N 1
ATOM 1247 C CA . GLY A 1 174 ? -15.156 -8.805 50.979 1.00 54.91 174 GLY A CA 1
ATOM 1248 C C . GLY A 1 174 ? -15.398 -10.298 50.766 1.00 54.91 174 GLY A C 1
ATOM 1249 O O . GLY A 1 174 ? -16.541 -10.736 50.716 1.00 54.91 174 GLY A O 1
ATOM 1250 N N . ASN A 1 175 ? -14.340 -11.106 50.824 1.00 43.06 175 ASN A N 1
ATOM 1251 C CA . ASN A 1 175 ? -14.370 -12.253 51.733 1.00 43.06 175 ASN A CA 1
ATOM 1252 C C . ASN A 1 175 ? -12.951 -12.666 52.117 1.00 43.06 175 ASN A C 1
ATOM 1254 O O . ASN A 1 175 ? -12.108 -12.926 51.262 1.00 43.06 175 ASN A O 1
ATOM 1258 N N . GLY A 1 176 ? -12.696 -12.667 53.425 1.00 51.19 176 GLY A N 1
ATOM 1259 C CA . GLY A 1 176 ? -11.401 -12.975 54.006 1.00 51.19 176 GLY A CA 1
ATOM 1260 C C . GLY A 1 176 ? -10.936 -14.374 53.628 1.00 51.19 176 GLY A C 1
ATOM 1261 O O . GLY A 1 176 ? -11.569 -15.366 53.982 1.00 51.19 176 GLY A O 1
ATOM 1262 N N . ILE A 1 177 ? -9.800 -14.436 52.944 1.00 47.34 177 ILE A N 1
ATOM 1263 C CA . ILE A 1 177 ? -8.935 -15.606 52.961 1.00 47.34 177 ILE A CA 1
ATOM 1264 C C . ILE A 1 177 ? -7.560 -15.092 53.358 1.00 47.34 177 ILE A C 1
ATOM 1266 O O . ILE A 1 177 ? -6.881 -14.388 52.613 1.00 47.34 177 ILE A O 1
ATOM 1270 N N . GLU A 1 178 ? -7.205 -15.404 54.594 1.00 51.97 178 GLU A N 1
ATOM 1271 C CA . GLU A 1 178 ? -5.876 -15.244 55.152 1.00 51.97 178 GLU A CA 1
ATOM 1272 C C . GLU A 1 178 ? -4.949 -16.174 54.364 1.00 51.97 178 GLU A C 1
ATOM 1274 O O . GLU A 1 178 ? -5.046 -17.395 54.485 1.00 51.97 178 GLU A O 1
ATOM 1279 N N . SER A 1 179 ? -4.088 -15.618 53.509 1.00 48.75 179 SER A N 1
ATOM 1280 C CA . SER A 1 179 ? -3.041 -16.400 52.856 1.00 48.75 179 SER A CA 1
ATOM 1281 C C . SER A 1 179 ? -1.689 -15.942 53.371 1.00 48.75 179 SER A C 1
ATOM 1283 O O . SER A 1 179 ? -1.210 -14.845 53.089 1.00 48.75 179 SER A O 1
ATOM 1285 N N . SER A 1 180 ? -1.134 -16.823 54.191 1.00 43.50 180 SER A N 1
ATOM 1286 C CA . SER A 1 180 ? 0.179 -16.800 54.809 1.00 43.50 180 SER A CA 1
ATOM 1287 C C . SER A 1 180 ? 1.297 -16.522 53.803 1.00 43.50 180 SER A C 1
ATOM 1289 O O . SER A 1 180 ? 1.196 -16.861 52.625 1.00 43.50 180 SER A O 1
ATOM 1291 N N . GLY A 1 181 ? 2.358 -15.902 54.319 1.00 49.59 181 GLY A N 1
ATOM 1292 C CA . GLY A 1 181 ? 3.469 -15.319 53.582 1.00 49.59 181 GLY A CA 1
ATOM 1293 C C . GLY A 1 181 ? 4.091 -16.177 52.483 1.00 49.59 181 GLY A C 1
ATOM 1294 O O . GLY A 1 181 ? 4.318 -17.376 52.629 1.00 49.59 181 GLY A O 1
ATOM 1295 N N . ILE A 1 182 ? 4.443 -15.485 51.403 1.00 48.06 182 ILE A N 1
ATOM 1296 C CA . ILE A 1 182 ? 5.436 -15.934 50.437 1.00 48.06 182 ILE A CA 1
ATOM 1297 C C . ILE A 1 182 ? 6.578 -14.928 50.530 1.00 48.06 182 ILE A C 1
ATOM 1299 O O . ILE A 1 182 ? 6.421 -13.741 50.248 1.00 48.06 182 ILE A O 1
ATOM 1303 N N . GLU A 1 183 ? 7.706 -15.417 51.023 1.00 42.19 183 GLU A N 1
ATOM 1304 C CA . GLU A 1 183 ? 8.942 -14.675 51.198 1.00 42.19 183 GLU A CA 1
ATOM 1305 C C . GLU A 1 183 ? 9.583 -14.462 49.820 1.00 42.19 183 GLU A C 1
ATOM 1307 O O . GLU A 1 183 ? 9.941 -15.419 49.130 1.00 42.19 183 GLU A O 1
ATOM 1312 N N . SER A 1 184 ? 9.711 -13.199 49.401 1.00 49.72 184 SER A N 1
ATOM 1313 C CA . SER A 1 184 ? 10.457 -12.819 48.198 1.00 49.72 184 SER A CA 1
ATOM 1314 C C . SER A 1 184 ? 11.942 -13.109 48.392 1.00 49.72 184 SER A C 1
ATOM 1316 O O . SER A 1 184 ? 12.682 -12.295 48.944 1.00 49.72 184 SER A O 1
ATOM 1318 N N . SER A 1 185 ? 12.372 -14.268 47.902 1.00 42.12 185 SER A N 1
ATOM 1319 C CA . SER A 1 185 ? 13.779 -14.578 47.658 1.00 42.12 185 SER A CA 1
ATOM 1320 C C . SER A 1 185 ? 14.142 -14.114 46.248 1.00 42.12 185 SER A C 1
ATOM 1322 O O . SER A 1 185 ? 13.379 -14.329 45.308 1.00 42.12 185 SER A O 1
ATOM 1324 N N . GLY A 1 186 ? 15.279 -13.430 46.134 1.00 48.94 186 GLY A N 1
ATOM 1325 C CA . GLY A 1 186 ? 15.716 -12.679 44.963 1.00 48.94 186 GLY A CA 1
ATOM 1326 C C . GLY A 1 186 ? 15.686 -13.430 43.632 1.00 48.94 186 GLY A C 1
ATOM 1327 O O . GLY A 1 186 ? 16.075 -14.590 43.526 1.00 48.94 186 GLY A O 1
ATOM 1328 N N . ILE A 1 187 ? 15.278 -12.697 42.598 1.00 48.22 187 ILE A N 1
ATOM 1329 C CA . ILE A 1 187 ? 15.528 -13.053 41.206 1.00 48.22 187 ILE A CA 1
ATOM 1330 C C . ILE A 1 187 ? 16.751 -12.246 40.784 1.00 48.22 187 ILE A C 1
ATOM 1332 O O . ILE A 1 187 ? 16.698 -11.024 40.642 1.00 48.22 187 ILE A O 1
ATOM 1336 N N . GLU A 1 188 ? 17.870 -12.943 40.648 1.00 43.03 188 GLU A N 1
ATOM 1337 C CA . GLU A 1 188 ? 19.115 -12.408 40.119 1.00 43.03 188 GLU A CA 1
ATOM 1338 C C . GLU A 1 188 ? 18.996 -12.336 38.592 1.00 43.03 188 GLU A C 1
ATOM 1340 O O . GLU A 1 188 ? 18.788 -13.349 37.921 1.00 43.03 188 GLU A O 1
ATOM 1345 N N . SER A 1 189 ? 19.113 -11.127 38.037 1.00 51.19 189 SER A N 1
ATOM 1346 C CA . SER A 1 189 ? 19.216 -10.897 36.595 1.00 51.19 189 SER A CA 1
ATOM 1347 C C . SER A 1 189 ? 20.506 -11.514 36.057 1.00 51.19 189 SER A C 1
ATOM 1349 O O . SER A 1 189 ? 21.557 -10.876 36.056 1.00 51.19 189 SER A O 1
ATOM 1351 N N . SER A 1 190 ? 20.411 -12.750 35.576 1.00 44.06 190 SER A N 1
ATOM 1352 C CA . SER A 1 190 ? 21.439 -13.392 34.756 1.00 44.06 190 SER A CA 1
ATOM 1353 C C . SER A 1 190 ? 20.986 -13.391 33.300 1.00 44.06 190 SER A C 1
ATOM 1355 O O . SER A 1 190 ? 19.833 -13.694 33.001 1.00 44.06 190 SER A O 1
ATOM 1357 N N . GLY A 1 191 ? 21.896 -12.983 32.417 1.00 48.47 191 GLY A N 1
ATOM 1358 C CA . GLY A 1 191 ? 21.648 -12.682 31.013 1.00 48.47 191 GLY A CA 1
ATOM 1359 C C . GLY A 1 191 ? 20.935 -13.782 30.230 1.00 48.47 191 GLY A C 1
ATOM 1360 O O . GLY A 1 191 ? 21.272 -14.960 30.307 1.00 48.47 191 GLY A O 1
ATOM 1361 N N . ILE A 1 192 ? 19.973 -13.347 29.418 1.00 45.66 192 ILE A N 1
ATOM 1362 C CA . ILE A 1 192 ? 19.414 -14.141 28.330 1.00 45.66 192 ILE A CA 1
ATOM 1363 C C . ILE A 1 192 ? 20.210 -13.783 27.080 1.00 45.66 192 ILE A C 1
ATOM 1365 O O . ILE A 1 192 ? 20.088 -12.691 26.524 1.00 45.66 192 ILE A O 1
ATOM 1369 N N . GLU A 1 193 ? 21.051 -14.719 26.664 1.00 41.16 193 GLU A N 1
ATOM 1370 C CA . GLU A 1 193 ? 21.709 -14.706 25.370 1.00 41.16 193 GLU A CA 1
ATOM 1371 C C . GLU A 1 193 ? 20.647 -14.990 24.304 1.00 41.16 193 GLU A C 1
ATOM 1373 O O . GLU A 1 193 ? 20.012 -16.045 24.280 1.00 41.16 193 GLU A O 1
ATOM 1378 N N . SER A 1 194 ? 20.415 -14.003 23.440 1.00 48.28 194 SER A N 1
ATOM 1379 C CA . SER A 1 194 ? 19.513 -14.107 22.297 1.00 48.28 194 SER A CA 1
ATOM 1380 C C . SER A 1 194 ? 20.103 -15.080 21.279 1.00 48.28 194 SER A C 1
ATOM 1382 O O . SER A 1 194 ? 20.979 -14.725 20.493 1.00 48.28 194 SER A O 1
ATOM 1384 N N . SER A 1 195 ? 19.650 -16.329 21.323 1.00 45.25 195 SER A N 1
ATOM 1385 C CA . SER A 1 195 ? 19.944 -17.350 20.321 1.00 45.25 195 SER A CA 1
ATOM 1386 C C . SER A 1 195 ? 18.679 -18.151 20.031 1.00 45.25 195 SER A C 1
ATOM 1388 O O . SER A 1 195 ? 18.214 -18.915 20.868 1.00 45.25 195 SER A O 1
ATOM 1390 N N . GLY A 1 196 ? 18.144 -17.986 18.819 1.00 44.38 196 GLY A N 1
ATOM 1391 C CA . GLY A 1 196 ? 17.242 -18.956 18.194 1.00 44.38 196 GLY A CA 1
ATOM 1392 C C . GLY A 1 196 ? 15.784 -18.919 18.651 1.00 44.38 196 GLY A C 1
ATOM 1393 O O . GLY A 1 196 ? 15.321 -19.829 19.333 1.00 44.38 196 GLY A O 1
ATOM 1394 N N . ALA A 1 197 ? 15.015 -17.940 18.167 1.00 40.88 197 ALA A N 1
ATOM 1395 C CA . ALA A 1 197 ? 13.563 -18.084 18.101 1.00 40.88 197 ALA A CA 1
ATOM 1396 C C . ALA A 1 197 ? 13.218 -19.107 17.005 1.00 40.88 197 ALA A C 1
ATOM 1398 O O . ALA A 1 197 ? 13.167 -18.792 15.816 1.00 40.88 197 ALA A O 1
ATOM 1399 N N . SER A 1 198 ? 13.042 -20.356 17.429 1.00 43.38 198 SER A N 1
ATOM 1400 C CA . SER A 1 198 ? 12.410 -21.410 16.646 1.00 43.38 198 SER A CA 1
ATOM 1401 C C . SER A 1 198 ? 10.944 -21.040 16.414 1.00 43.38 198 SER A C 1
ATOM 1403 O O . SER A 1 198 ? 10.233 -20.687 17.358 1.00 43.38 198 SER A O 1
ATOM 1405 N N . ASN A 1 199 ? 10.505 -21.103 15.155 1.00 54.59 199 ASN A N 1
ATOM 1406 C CA . ASN A 1 199 ? 9.116 -20.911 14.750 1.00 54.59 199 ASN A CA 1
ATOM 1407 C C . ASN A 1 199 ? 8.223 -21.893 15.514 1.00 54.59 199 ASN A C 1
ATOM 1409 O O . ASN A 1 199 ? 8.219 -23.084 15.216 1.00 54.59 199 ASN A O 1
ATOM 1413 N N . THR A 1 200 ? 7.470 -21.387 16.487 1.00 38.47 200 THR A N 1
ATOM 1414 C CA . THR A 1 200 ? 6.333 -22.107 17.056 1.00 38.47 200 THR A CA 1
ATOM 1415 C C . THR A 1 200 ? 5.079 -21.353 16.661 1.00 38.47 200 THR A C 1
ATOM 1417 O O . THR A 1 200 ? 4.924 -20.163 16.931 1.00 38.47 200 THR A O 1
ATOM 1420 N N . GLU A 1 201 ? 4.251 -22.081 15.930 1.00 47.91 201 GLU A N 1
ATOM 1421 C CA . GLU A 1 201 ? 2.973 -21.728 15.343 1.00 47.91 201 GLU A CA 1
ATOM 1422 C C . GLU A 1 201 ? 2.123 -20.820 16.242 1.00 47.91 201 GLU A C 1
ATOM 1424 O O . GLU A 1 201 ? 1.581 -21.241 17.261 1.00 47.91 201 GLU A O 1
ATOM 1429 N N . LEU A 1 202 ? 1.941 -19.573 15.802 1.00 36.41 202 LEU A N 1
ATOM 1430 C CA . LEU A 1 202 ? 0.848 -18.713 16.247 1.00 36.41 202 LEU A CA 1
ATOM 1431 C C . LEU A 1 202 ? -0.051 -18.396 15.049 1.00 36.41 202 LEU A C 1
ATOM 1433 O O . LEU A 1 202 ? -0.228 -17.254 14.637 1.00 36.41 202 LEU A O 1
ATOM 1437 N N . SER A 1 203 ? -0.600 -19.447 14.452 1.00 44.66 203 SER A N 1
ATOM 1438 C CA . SER A 1 203 ? -1.591 -19.348 13.383 1.00 44.66 203 SER A CA 1
ATOM 1439 C C . SER A 1 203 ? -2.701 -20.359 13.627 1.00 44.66 203 SER A C 1
ATOM 1441 O O . SER A 1 203 ? -2.862 -21.309 12.877 1.00 44.66 203 SER A O 1
ATOM 1443 N N . ASN A 1 204 ? -3.450 -20.157 14.711 1.00 46.09 204 ASN A N 1
ATOM 1444 C CA . ASN A 1 204 ? -4.781 -20.728 14.907 1.00 46.09 204 ASN A CA 1
ATOM 1445 C C . ASN A 1 204 ? -5.529 -19.875 15.939 1.00 46.09 204 ASN A C 1
ATOM 1447 O O . ASN A 1 204 ? -5.313 -20.003 17.139 1.00 46.09 204 ASN A O 1
ATOM 1451 N N . GLY A 1 205 ? -6.380 -18.959 15.469 1.00 34.66 205 GLY A N 1
ATOM 1452 C CA . GLY A 1 205 ? -7.166 -18.113 16.375 1.00 34.66 205 GLY A CA 1
ATOM 1453 C C . GLY A 1 205 ? -8.055 -17.038 15.750 1.00 34.66 205 GLY A C 1
ATOM 1454 O O . GLY A 1 205 ? -8.841 -16.439 16.471 1.00 34.66 205 GLY A O 1
ATOM 1455 N N . LEU A 1 206 ? -7.994 -16.793 14.435 1.00 44.22 206 LEU A N 1
ATOM 1456 C CA . LEU A 1 206 ? -8.880 -15.828 13.759 1.00 44.22 206 LEU A CA 1
ATOM 1457 C C . LEU A 1 206 ? -9.611 -16.426 12.545 1.00 44.22 206 LEU A C 1
ATOM 1459 O O . LEU A 1 206 ? -9.946 -15.725 11.602 1.00 44.22 206 LEU A O 1
ATOM 1463 N N . ASN A 1 207 ? -9.930 -17.723 12.605 1.00 40.75 207 ASN A N 1
ATOM 1464 C CA . ASN A 1 207 ? -11.057 -18.310 11.864 1.00 40.75 207 ASN A CA 1
ATOM 1465 C C . ASN A 1 207 ? -12.294 -18.403 12.773 1.00 40.75 207 ASN A C 1
ATOM 1467 O O . ASN A 1 207 ? -13.063 -19.361 12.738 1.00 40.75 207 ASN A O 1
ATOM 1471 N N . GLY A 1 208 ? -12.490 -17.390 13.618 1.00 36.78 208 GLY A N 1
ATOM 1472 C CA . GLY A 1 208 ? -13.799 -17.111 14.177 1.00 36.78 208 GLY A CA 1
ATOM 1473 C C . GLY A 1 208 ? -14.643 -16.539 13.054 1.00 36.78 208 GLY A C 1
ATOM 1474 O O . GLY A 1 208 ? -14.669 -15.326 12.868 1.00 36.78 208 GLY A O 1
ATOM 1475 N N . GLY A 1 209 ? -15.296 -17.417 12.292 1.00 37.69 209 GLY A N 1
ATOM 1476 C CA . GLY A 1 209 ? -16.426 -17.075 11.440 1.00 37.69 209 GLY A CA 1
ATOM 1477 C C . GLY A 1 209 ? -17.549 -16.530 12.312 1.00 37.69 209 GLY A C 1
ATOM 1478 O O . GLY A 1 209 ? -18.559 -17.191 12.535 1.00 37.69 209 GLY A O 1
ATOM 1479 N N . VAL A 1 210 ? -17.360 -15.322 12.843 1.00 46.47 210 VAL A N 1
ATOM 1480 C CA . VAL A 1 210 ? -18.448 -14.501 13.328 1.00 46.47 210 VAL A CA 1
ATOM 1481 C C . VAL A 1 210 ? -19.169 -14.125 12.054 1.00 46.47 210 VAL A C 1
ATOM 1483 O O . VAL A 1 210 ? -18.797 -13.207 11.325 1.00 46.47 210 VAL A O 1
ATOM 1486 N N . ASN A 1 211 ? -20.171 -14.934 11.741 1.00 44.47 211 ASN A N 1
ATOM 1487 C CA . ASN A 1 211 ? -21.259 -14.561 10.876 1.00 44.47 211 ASN A CA 1
ATOM 1488 C C . ASN A 1 211 ? -21.923 -13.367 11.577 1.00 44.47 211 ASN A C 1
ATOM 1490 O O . ASN A 1 211 ? -22.926 -13.540 12.264 1.00 44.47 211 ASN A O 1
ATOM 1494 N N . SER A 1 212 ? -21.299 -12.178 11.531 1.00 48.50 212 SER A N 1
ATOM 1495 C CA . SER A 1 212 ? -21.891 -10.957 12.057 1.00 48.50 212 SER A CA 1
ATOM 1496 C C . SER A 1 212 ? -22.995 -10.612 11.081 1.00 48.50 212 SER A C 1
ATOM 1498 O O . SER A 1 212 ? -22.843 -9.818 10.152 1.00 48.50 212 SER A O 1
ATOM 1500 N N . THR A 1 213 ? -24.115 -11.300 11.282 1.00 46.16 213 THR A N 1
ATOM 1501 C CA . THR A 1 213 ? -25.440 -10.799 11.007 1.00 46.16 213 THR A CA 1
ATOM 1502 C C . THR A 1 213 ? -25.419 -9.363 11.485 1.00 46.16 213 THR A C 1
ATOM 1504 O O . THR A 1 213 ? -25.323 -9.126 12.691 1.00 46.16 213 THR A O 1
ATOM 1507 N N . ALA A 1 214 ? -25.393 -8.425 10.535 1.00 52.31 214 ALA A N 1
ATOM 1508 C CA . ALA A 1 214 ? -25.606 -7.014 10.799 1.00 52.31 214 ALA A CA 1
ATOM 1509 C C . ALA A 1 214 ? -26.685 -6.929 11.876 1.00 52.31 214 ALA A C 1
ATOM 1511 O O . ALA A 1 214 ? -27.749 -7.535 11.699 1.00 52.31 214 ALA A O 1
ATOM 1512 N N . SER A 1 215 ? -26.351 -6.317 13.016 1.00 48.62 215 SER A N 1
ATOM 1513 C CA . SER A 1 215 ? -27.229 -6.230 14.179 1.00 48.62 215 SER A CA 1
ATOM 1514 C C . SER A 1 215 ? -28.469 -5.437 13.773 1.00 48.62 215 SER A C 1
ATOM 1516 O O . SER A 1 215 ? -28.562 -4.223 13.943 1.00 48.62 215 SER A O 1
ATOM 1518 N N . LYS A 1 216 ? -29.432 -6.128 13.158 1.00 54.91 216 LYS A N 1
ATOM 1519 C CA . LYS A 1 216 ? -30.724 -5.573 12.754 1.00 54.91 216 LYS A CA 1
ATOM 1520 C C . LYS A 1 216 ? -31.577 -5.231 13.974 1.00 54.91 216 LYS A C 1
ATOM 1522 O O . LYS A 1 216 ? -32.583 -4.550 13.817 1.00 54.91 216 LYS A O 1
ATOM 1527 N N . ASP A 1 217 ? -31.139 -5.622 15.171 1.00 61.16 217 ASP A N 1
ATOM 1528 C CA . ASP A 1 217 ? -31.790 -5.308 16.443 1.00 61.16 217 ASP A CA 1
ATOM 1529 C C . ASP A 1 217 ? -31.554 -3.867 16.920 1.00 61.16 217 ASP A C 1
ATOM 1531 O O . ASP A 1 217 ? -31.957 -3.488 18.018 1.00 61.16 217 ASP A O 1
ATOM 1535 N N . GLY A 1 218 ? -30.904 -3.029 16.103 1.00 77.12 218 GLY A N 1
ATOM 1536 C CA . GLY A 1 218 ? -30.794 -1.584 16.322 1.00 77.12 218 GLY A CA 1
ATOM 1537 C C . GLY A 1 218 ? -29.969 -1.173 17.545 1.00 77.12 218 GLY A C 1
ATOM 1538 O O . GLY A 1 218 ? -29.726 0.020 17.725 1.00 77.12 218 GLY A O 1
ATOM 1539 N N . THR A 1 219 ? -29.521 -2.140 18.345 1.00 89.19 219 THR A N 1
ATOM 1540 C CA . THR A 1 219 ? -28.724 -1.943 19.551 1.00 89.19 219 THR A CA 1
ATOM 1541 C C . THR A 1 219 ? -27.254 -1.898 19.156 1.00 89.19 219 THR A C 1
ATOM 1543 O O . THR A 1 219 ? -26.730 -2.849 18.572 1.00 89.19 219 THR A O 1
ATOM 1546 N N . CYS A 1 220 ? -26.604 -0.770 19.442 1.00 94.12 220 CYS A N 1
ATOM 1547 C CA . CYS A 1 220 ? -25.179 -0.601 19.195 1.00 94.12 220 CYS A CA 1
ATOM 1548 C C . CYS A 1 220 ? -24.362 -1.509 20.124 1.00 94.12 220 CYS A C 1
ATOM 1550 O O . CYS A 1 220 ? -24.591 -1.540 21.333 1.00 94.12 220 CYS A O 1
ATOM 1552 N N . SER A 1 221 ? -23.396 -2.235 19.557 1.00 94.31 221 SER A N 1
ATOM 1553 C CA . SER A 1 221 ? -22.435 -3.041 20.310 1.00 94.31 221 SER A CA 1
ATOM 1554 C C . SER A 1 221 ? -21.081 -2.338 20.306 1.00 94.31 221 SER A C 1
ATOM 1556 O O . SER A 1 221 ? -20.442 -2.209 19.262 1.00 94.31 221 SER A O 1
ATOM 1558 N N . SER A 1 222 ? -20.664 -1.833 21.469 1.00 94.56 222 SER A N 1
ATOM 1559 C CA . SER A 1 222 ? -19.405 -1.094 21.597 1.00 94.56 222 SER A CA 1
ATOM 1560 C C . SER A 1 222 ? -18.213 -1.995 21.264 1.00 94.56 222 SER A C 1
ATOM 1562 O O . SER A 1 222 ? -18.176 -3.154 21.671 1.00 94.56 222 SER A O 1
ATOM 1564 N N . MET A 1 223 ? -17.242 -1.451 20.531 1.00 93.25 223 MET A N 1
ATOM 1565 C CA . MET A 1 223 ? -16.031 -2.117 20.034 1.00 93.25 223 MET A CA 1
ATOM 1566 C C . MET A 1 223 ? -16.260 -3.270 19.042 1.00 93.25 223 MET A C 1
ATOM 1568 O O . MET A 1 223 ? -15.300 -3.940 18.661 1.00 93.25 223 MET A O 1
ATOM 1572 N N . ALA A 1 224 ? -17.491 -3.496 18.571 1.00 95.31 224 ALA A N 1
ATOM 1573 C CA . ALA A 1 224 ? -17.736 -4.449 17.492 1.00 95.31 224 ALA A CA 1
ATOM 1574 C C . ALA A 1 224 ? -17.036 -3.998 16.198 1.00 95.31 224 ALA A C 1
ATOM 1576 O O . ALA A 1 224 ? -17.007 -2.808 15.884 1.00 95.31 224 ALA A O 1
ATOM 1577 N N . ALA A 1 225 ? -16.474 -4.947 15.444 1.00 95.94 225 ALA A N 1
ATOM 1578 C CA . ALA A 1 225 ? -15.857 -4.655 14.154 1.00 95.94 225 ALA A CA 1
ATOM 1579 C C . ALA A 1 225 ? -16.917 -4.210 13.138 1.00 95.94 225 ALA A C 1
ATOM 1581 O O . ALA A 1 225 ? -17.959 -4.853 13.006 1.00 95.94 225 ALA A O 1
ATOM 1582 N N . CYS A 1 226 ? -16.623 -3.152 12.391 1.00 96.69 226 CYS A N 1
ATOM 1583 C CA . CYS A 1 226 ? -17.546 -2.553 11.431 1.00 96.69 226 CYS A CA 1
ATOM 1584 C C . CYS A 1 226 ? -16.810 -2.077 10.177 1.00 96.69 226 CYS A C 1
ATOM 1586 O O . CYS A 1 226 ? -15.626 -1.746 10.233 1.00 96.69 226 CYS A O 1
ATOM 1588 N N . PHE A 1 227 ? -17.510 -2.019 9.046 1.00 96.19 227 PHE A N 1
ATOM 1589 C CA . PHE A 1 227 ? -16.994 -1.457 7.791 1.00 96.19 227 PHE A CA 1
ATOM 1590 C C . PHE A 1 227 ? -17.792 -0.224 7.337 1.00 96.19 227 PHE A C 1
ATOM 1592 O O . PHE A 1 227 ? -17.447 0.409 6.341 1.00 96.19 227 PHE A O 1
ATOM 1599 N N . GLY A 1 228 ? -18.817 0.149 8.105 1.00 95.62 228 GLY A N 1
ATOM 1600 C CA . GLY A 1 228 ? -19.658 1.325 7.928 1.00 95.62 228 GLY A CA 1
ATOM 1601 C C . GLY A 1 228 ? -20.468 1.612 9.194 1.00 95.62 228 GLY A C 1
ATOM 1602 O O . GLY A 1 228 ? -20.584 0.760 10.078 1.00 95.62 228 GLY A O 1
ATOM 1603 N N . ASP A 1 229 ? -21.007 2.827 9.302 1.00 95.12 229 ASP A N 1
ATOM 1604 C CA . ASP A 1 229 ? -21.822 3.258 10.451 1.00 95.12 229 ASP A CA 1
ATOM 1605 C C . ASP A 1 229 ? -23.084 2.398 10.635 1.00 95.12 229 ASP A C 1
ATOM 1607 O O . ASP A 1 229 ? -23.556 2.208 11.754 1.00 95.12 229 ASP A O 1
ATOM 1611 N N . ASP A 1 230 ? -23.616 1.849 9.545 1.00 93.69 230 ASP A N 1
ATOM 1612 C CA . ASP A 1 230 ? -24.808 1.005 9.520 1.00 93.69 230 ASP A CA 1
ATOM 1613 C C . ASP A 1 230 ? -24.623 -0.333 10.254 1.00 93.69 230 ASP A C 1
ATOM 1615 O O . ASP A 1 230 ? -25.593 -0.894 10.769 1.00 93.69 230 ASP A O 1
ATOM 1619 N N . GLU A 1 231 ? -23.383 -0.815 10.388 1.00 93.94 231 GLU A N 1
ATOM 1620 C CA . GLU A 1 231 ? -23.070 -2.016 11.170 1.00 93.94 231 GLU A CA 1
ATOM 1621 C C . GLU A 1 231 ? -23.094 -1.768 12.687 1.00 93.94 231 GLU A C 1
ATOM 1623 O O . GLU A 1 231 ? -23.185 -2.723 13.461 1.00 93.94 231 GLU A O 1
ATOM 1628 N N . CYS A 1 232 ? -23.071 -0.505 13.125 1.00 94.69 232 CYS A N 1
ATOM 1629 C CA . CYS A 1 232 ? -23.023 -0.127 14.537 1.00 94.69 232 CYS A CA 1
ATOM 1630 C C . CYS A 1 232 ? -24.400 0.143 15.164 1.00 94.69 232 CYS A C 1
ATOM 1632 O O . CYS A 1 232 ? -24.483 0.666 16.275 1.00 94.69 232 CYS A O 1
ATOM 1634 N N . GLY A 1 233 ? -25.495 -0.225 14.496 1.00 91.69 233 GLY A N 1
ATOM 1635 C CA . GLY A 1 233 ? -26.852 0.033 14.984 1.00 91.69 233 GLY A CA 1
ATOM 1636 C C . GLY A 1 233 ? -27.254 1.511 14.883 1.00 91.69 233 GLY A C 1
ATOM 1637 O O . GLY A 1 233 ? -26.590 2.315 14.237 1.00 91.69 233 GLY A O 1
ATOM 1638 N N . LYS A 1 234 ? -28.379 1.897 15.504 1.00 90.75 234 LYS A N 1
ATOM 1639 C CA . LYS A 1 234 ? -28.970 3.239 15.299 1.00 90.75 234 LYS A CA 1
ATOM 1640 C C . LYS A 1 234 ? -28.203 4.375 15.980 1.00 90.75 234 LYS A C 1
ATOM 1642 O O . LYS A 1 234 ? -28.314 5.519 15.551 1.00 90.75 234 LYS A O 1
ATOM 1647 N N . SER A 1 235 ? -27.483 4.066 17.053 1.00 90.69 235 SER A N 1
ATOM 1648 C CA . SER A 1 235 ? -26.770 5.038 17.888 1.00 90.69 235 SER A CA 1
ATOM 1649 C C . SER A 1 235 ? -25.247 4.896 17.815 1.00 90.69 235 SER A C 1
ATOM 1651 O O . SER A 1 235 ? -24.529 5.515 18.595 1.00 90.69 235 SER A O 1
ATOM 1653 N N . GLY A 1 236 ? -24.734 4.072 16.899 1.00 94.88 236 GLY A N 1
ATOM 1654 C CA . GLY A 1 236 ? -23.306 3.812 16.771 1.00 94.88 236 GLY A CA 1
ATOM 1655 C C . GLY A 1 236 ? -22.637 4.569 15.628 1.00 94.88 236 GLY A C 1
ATOM 1656 O O . GLY A 1 236 ? -23.271 4.928 14.637 1.00 94.88 236 GLY A O 1
ATOM 1657 N N . LYS A 1 237 ? -21.328 4.781 15.763 1.00 96.88 237 LYS A N 1
ATOM 1658 C CA . LYS A 1 237 ? -20.434 5.249 14.699 1.00 96.88 237 LYS A CA 1
ATOM 1659 C C . LYS A 1 237 ? -19.290 4.273 14.504 1.00 96.88 237 LYS A C 1
ATOM 1661 O O . LYS A 1 237 ? -18.722 3.806 15.488 1.00 96.88 237 LYS A O 1
ATOM 1666 N N . CYS A 1 238 ? -18.940 3.989 13.257 1.00 97.75 238 CYS A N 1
ATOM 1667 C CA . CYS A 1 238 ? -17.809 3.141 12.933 1.00 97.75 238 CYS A CA 1
ATOM 1668 C C . CYS A 1 238 ? -16.545 3.990 12.810 1.00 97.75 238 CYS A C 1
ATOM 1670 O O . CYS A 1 238 ? -16.406 4.792 11.886 1.00 97.75 238 CYS A O 1
ATOM 1672 N N . VAL A 1 239 ? -15.620 3.831 13.753 1.00 97.50 239 VAL A N 1
ATOM 1673 C CA . VAL A 1 239 ? -14.433 4.683 13.854 1.00 97.50 239 VAL A CA 1
ATOM 1674 C C . VAL A 1 239 ? -13.175 3.864 13.597 1.00 97.50 239 VAL A C 1
ATOM 1676 O O . VAL A 1 239 ? -12.989 2.782 14.147 1.00 97.50 239 VAL A O 1
ATOM 1679 N N . GLY A 1 240 ? -12.300 4.384 12.742 1.00 96.56 240 GLY A N 1
ATOM 1680 C CA . GLY A 1 240 ? -11.029 3.765 12.384 1.00 96.56 240 GLY A CA 1
ATOM 1681 C C . GLY A 1 240 ? -10.354 4.513 11.238 1.00 96.56 240 GLY A C 1
ATOM 1682 O O . GLY A 1 240 ? -10.976 5.336 10.560 1.00 96.56 240 GLY A O 1
ATOM 1683 N N . ALA A 1 241 ? -9.075 4.234 11.008 1.00 95.19 241 ALA A N 1
ATOM 1684 C CA . ALA A 1 241 ? -8.383 4.762 9.841 1.00 95.19 241 ALA A CA 1
ATOM 1685 C C . ALA A 1 241 ? -8.904 4.056 8.582 1.00 95.19 241 ALA A C 1
ATOM 1687 O O . ALA A 1 241 ? -8.899 2.829 8.512 1.00 95.19 241 ALA A O 1
ATOM 1688 N N . PHE A 1 242 ? -9.354 4.838 7.599 1.00 96.25 242 PHE A N 1
ATOM 1689 C CA . PHE A 1 242 ? -9.770 4.336 6.285 1.00 96.25 242 PHE A CA 1
ATOM 1690 C C . PHE A 1 242 ? -10.869 3.258 6.329 1.00 96.25 242 PHE A C 1
ATOM 1692 O O . PHE A 1 242 ? -10.908 2.375 5.477 1.00 96.25 242 PHE A O 1
ATOM 1699 N N . VAL A 1 243 ? -11.786 3.322 7.298 1.00 97.38 243 VAL A N 1
ATOM 1700 C CA . VAL A 1 243 ? -12.897 2.360 7.425 1.00 97.38 243 VAL A CA 1
ATOM 1701 C C . VAL A 1 243 ? -13.643 2.169 6.104 1.00 97.38 243 VAL A C 1
ATOM 1703 O O . VAL A 1 243 ? -13.961 3.134 5.394 1.00 97.38 243 VAL A O 1
ATOM 1706 N N . GLY A 1 244 ? -13.937 0.905 5.793 1.00 97.00 244 GLY A N 1
ATOM 1707 C CA . GLY A 1 244 ? -14.724 0.545 4.619 1.00 97.00 244 GLY A CA 1
ATOM 1708 C C . GLY A 1 244 ? -13.977 0.788 3.310 1.00 97.00 244 GLY A C 1
ATOM 1709 O O . GLY A 1 244 ? -14.607 1.102 2.303 1.00 97.00 244 GLY A O 1
ATOM 1710 N N . THR A 1 245 ? -12.642 0.718 3.318 1.00 97.94 245 THR A N 1
ATOM 1711 C CA . THR A 1 245 ? -11.802 0.809 2.111 1.00 97.94 245 THR A CA 1
ATOM 1712 C C . THR A 1 245 ? -10.791 -0.332 2.030 1.00 97.94 245 THR A C 1
ATOM 1714 O O . THR A 1 245 ? -10.492 -0.962 3.043 1.00 97.94 245 THR A O 1
ATOM 1717 N N . CYS A 1 246 ? -10.292 -0.641 0.833 1.00 98.12 246 CYS A N 1
ATOM 1718 C CA . CYS A 1 246 ? -9.408 -1.789 0.623 1.00 98.12 246 CYS A CA 1
ATOM 1719 C C . CYS A 1 246 ? -8.067 -1.636 1.362 1.00 98.12 246 CYS A C 1
ATOM 1721 O O . CYS A 1 246 ? -7.374 -0.628 1.203 1.00 98.12 246 CYS A O 1
ATOM 1723 N N . ASN A 1 247 ? -7.671 -2.662 2.121 1.00 97.31 247 ASN A N 1
ATOM 1724 C CA . ASN A 1 247 ? -6.422 -2.689 2.876 1.00 97.31 247 ASN A CA 1
ATOM 1725 C C . ASN A 1 247 ? -5.296 -3.356 2.072 1.00 97.31 247 ASN A C 1
ATOM 1727 O O . ASN A 1 247 ? -5.058 -4.559 2.178 1.00 97.31 247 ASN A O 1
ATOM 1731 N N . CYS A 1 248 ? -4.558 -2.566 1.295 1.00 97.81 248 CYS A N 1
ATOM 1732 C CA . CYS A 1 248 ? -3.415 -3.074 0.530 1.00 97.81 248 CYS A CA 1
ATOM 1733 C C . CYS A 1 248 ? -2.215 -3.491 1.387 1.00 97.81 248 CYS A C 1
ATOM 1735 O O . CYS A 1 248 ? -1.392 -4.269 0.914 1.00 97.81 248 CYS A O 1
ATOM 1737 N N . ASN A 1 249 ? -2.128 -3.041 2.645 1.00 96.31 249 ASN A N 1
ATOM 1738 C CA . ASN A 1 249 ? -1.040 -3.440 3.544 1.00 96.31 249 ASN A CA 1
ATOM 1739 C C . ASN A 1 249 ? -1.135 -4.918 3.958 1.00 96.31 249 ASN A C 1
ATOM 1741 O O . ASN A 1 249 ? -0.205 -5.443 4.565 1.00 96.31 249 ASN A O 1
ATOM 1745 N N . ALA A 1 250 ? -2.248 -5.592 3.649 1.00 97.19 250 ALA A N 1
ATOM 1746 C CA . ALA A 1 250 ? -2.394 -7.025 3.870 1.00 97.19 250 ALA A CA 1
ATOM 1747 C C . ALA A 1 250 ? -1.504 -7.866 2.939 1.00 97.19 250 ALA A C 1
ATOM 1749 O O . ALA A 1 250 ? -1.129 -8.975 3.314 1.00 97.19 250 ALA A O 1
ATOM 1750 N N . CYS A 1 251 ? -1.145 -7.352 1.755 1.00 98.25 251 CYS A N 1
ATOM 1751 C CA . CYS A 1 251 ? -0.179 -8.015 0.887 1.00 98.25 251 CYS A CA 1
ATOM 1752 C C . CYS A 1 251 ? 1.236 -7.544 1.227 1.00 98.25 251 CYS A C 1
ATOM 1754 O O . CYS A 1 251 ? 1.578 -6.376 1.046 1.00 98.25 251 CYS A O 1
ATOM 1756 N N . ILE A 1 252 ? 2.072 -8.468 1.702 1.00 97.50 252 ILE A N 1
ATOM 1757 C CA . ILE A 1 252 ? 3.462 -8.195 2.072 1.00 97.50 252 ILE A CA 1
ATOM 1758 C C . ILE A 1 252 ? 4.378 -8.918 1.087 1.00 97.50 252 ILE A C 1
ATOM 1760 O O . ILE A 1 252 ? 4.380 -10.146 1.006 1.00 97.50 252 ILE A O 1
ATOM 1764 N N . ASN A 1 253 ? 5.158 -8.149 0.325 1.00 97.44 253 ASN A N 1
ATOM 1765 C CA . ASN A 1 253 ? 6.087 -8.699 -0.660 1.00 97.44 253 ASN A CA 1
ATOM 1766 C C . ASN A 1 253 ? 7.081 -9.680 -0.022 1.00 97.44 253 ASN A C 1
ATOM 1768 O O . ASN A 1 253 ? 7.566 -9.478 1.091 1.00 97.44 253 ASN A O 1
ATOM 1772 N N . PHE A 1 254 ? 7.416 -10.724 -0.775 1.00 96.88 254 PHE A N 1
ATOM 1773 C CA . PHE A 1 254 ? 8.368 -11.782 -0.437 1.00 96.88 254 PHE A CA 1
ATOM 1774 C C . PHE A 1 254 ? 8.004 -12.667 0.763 1.00 96.88 254 PHE A C 1
ATOM 1776 O O . PHE A 1 254 ? 8.812 -13.512 1.154 1.00 96.88 254 PHE A O 1
ATOM 1783 N N . TRP A 1 255 ? 6.802 -12.539 1.327 1.00 97.56 255 TRP A N 1
ATOM 1784 C CA . TRP A 1 255 ? 6.297 -13.520 2.284 1.00 97.56 255 TRP A CA 1
ATOM 1785 C C . TRP A 1 255 ? 6.027 -14.859 1.616 1.00 97.56 255 TRP A C 1
ATOM 1787 O O . TRP A 1 255 ? 5.545 -14.904 0.490 1.00 97.56 255 TRP A O 1
ATOM 1797 N N . SER A 1 256 ? 6.351 -15.952 2.302 1.00 98.19 256 SER A N 1
ATOM 1798 C CA . SER A 1 256 ? 6.079 -17.297 1.799 1.00 98.19 256 SER A CA 1
ATOM 1799 C C . SER A 1 256 ? 4.576 -17.527 1.672 1.00 98.19 256 SER A C 1
ATOM 1801 O O . SER A 1 256 ? 3.817 -17.213 2.589 1.00 98.19 256 SER A O 1
ATOM 1803 N N . CYS A 1 257 ? 4.145 -18.111 0.561 1.00 98.50 257 CYS A N 1
ATOM 1804 C CA . CYS A 1 257 ? 2.739 -18.375 0.290 1.00 98.50 257 CYS A CA 1
ATOM 1805 C C . CYS A 1 257 ? 2.565 -19.710 -0.442 1.00 98.50 257 CYS A C 1
ATOM 1807 O O . CYS A 1 257 ? 3.428 -20.131 -1.209 1.00 98.50 257 CYS A O 1
ATOM 1809 N N . GLY A 1 258 ? 1.433 -20.375 -0.197 1.00 98.31 258 GLY A N 1
ATOM 1810 C CA . GLY A 1 258 ? 0.972 -21.509 -1.011 1.00 98.31 258 GLY A CA 1
ATOM 1811 C C . GLY A 1 258 ? -0.158 -21.142 -1.978 1.00 98.31 258 GLY A C 1
ATOM 1812 O O . GLY A 1 258 ? -0.441 -21.881 -2.912 1.00 98.31 258 GLY A O 1
ATOM 1813 N N . ASN A 1 259 ? -0.833 -20.019 -1.732 1.00 98.31 259 ASN A N 1
ATOM 1814 C CA . ASN A 1 259 ? -1.867 -19.424 -2.573 1.00 98.31 259 ASN A CA 1
ATOM 1815 C C . ASN A 1 259 ? -2.040 -17.947 -2.181 1.00 98.31 259 ASN A C 1
ATOM 1817 O O . ASN A 1 259 ? -1.435 -17.479 -1.212 1.00 98.31 259 ASN A O 1
ATOM 1821 N N . ASP A 1 260 ? -2.910 -17.234 -2.890 1.00 98.06 260 ASP A N 1
ATOM 1822 C CA . ASP A 1 260 ? -3.155 -15.803 -2.683 1.00 98.06 260 ASP A CA 1
ATOM 1823 C C . ASP A 1 260 ? -3.633 -15.447 -1.269 1.00 98.06 260 ASP A C 1
ATOM 1825 O O . ASP A 1 260 ? -3.343 -14.353 -0.789 1.00 98.06 260 ASP A O 1
ATOM 1829 N N . ARG A 1 261 ? -4.274 -16.369 -0.527 1.00 97.19 261 ARG A N 1
ATOM 1830 C CA . ARG A 1 261 ? -4.657 -16.117 0.878 1.00 97.19 261 ARG A CA 1
ATOM 1831 C C . ARG A 1 261 ? -3.441 -15.886 1.775 1.00 97.19 261 ARG A C 1
ATOM 1833 O O . ARG A 1 261 ? -3.547 -15.134 2.737 1.00 97.19 261 ARG A O 1
ATOM 1840 N N . GLY A 1 262 ? -2.294 -16.487 1.448 1.00 97.62 262 GLY A N 1
ATOM 1841 C CA . GLY A 1 262 ? -1.022 -16.227 2.132 1.00 97.62 262 GLY A CA 1
ATOM 1842 C C . GLY A 1 262 ? -0.475 -14.816 1.886 1.00 97.62 262 GLY A C 1
ATOM 1843 O O . GLY A 1 262 ? 0.294 -14.310 2.693 1.00 97.62 262 GLY A O 1
ATOM 1844 N N . CYS A 1 263 ? -0.927 -14.157 0.817 1.00 98.25 263 CYS A N 1
ATOM 1845 C CA . CYS A 1 263 ? -0.551 -12.797 0.430 1.00 98.25 263 CYS A CA 1
ATOM 1846 C C . CYS A 1 263 ? -1.626 -11.774 0.807 1.00 98.25 263 CYS A C 1
ATOM 1848 O O . CYS A 1 263 ? -1.895 -10.826 0.071 1.00 98.25 263 CYS A O 1
ATOM 1850 N N . GLY A 1 264 ? -2.309 -12.014 1.929 1.00 96.50 264 GLY A N 1
ATOM 1851 C CA . GLY A 1 264 ? -3.429 -11.184 2.361 1.00 96.50 264 GLY A CA 1
ATOM 1852 C C . GLY A 1 264 ? -4.660 -11.302 1.465 1.00 96.50 264 GLY A C 1
ATOM 1853 O O . GLY A 1 264 ? -5.531 -10.448 1.537 1.00 96.50 264 GLY A O 1
ATOM 1854 N N . GLY A 1 265 ? -4.735 -12.327 0.615 1.00 97.12 265 GLY A N 1
ATOM 1855 C CA . GLY A 1 265 ? -5.860 -12.576 -0.283 1.00 97.12 265 GLY A CA 1
ATOM 1856 C C . GLY A 1 265 ? -5.774 -11.885 -1.642 1.00 97.12 265 GLY A C 1
ATOM 1857 O O . GLY A 1 265 ? -6.651 -12.143 -2.461 1.00 97.12 265 GLY A O 1
ATOM 1858 N N . LEU A 1 266 ? -4.753 -11.058 -1.913 1.00 97.81 266 LEU A N 1
ATOM 1859 C CA . LEU A 1 266 ? -4.618 -10.379 -3.206 1.00 97.81 266 LEU A CA 1
ATOM 1860 C C . LEU A 1 266 ? -4.475 -11.398 -4.341 1.00 97.81 266 LEU A C 1
ATOM 1862 O O . LEU A 1 266 ? -3.501 -12.149 -4.392 1.00 97.81 266 LEU A O 1
ATOM 1866 N N . GLN A 1 267 ? -5.443 -11.404 -5.251 1.00 97.81 267 GLN A N 1
ATOM 1867 C CA . GLN A 1 267 ? -5.490 -12.345 -6.366 1.00 97.81 267 GLN A CA 1
ATOM 1868 C C . GLN A 1 267 ? -4.278 -12.180 -7.289 1.00 97.81 267 GLN A C 1
ATOM 1870 O O . GLN A 1 267 ? -3.924 -11.063 -7.662 1.00 97.81 267 GLN A O 1
ATOM 1875 N N . GLY A 1 268 ? -3.647 -13.298 -7.649 1.00 97.69 268 GLY A N 1
ATOM 1876 C CA . GLY A 1 268 ? -2.453 -13.334 -8.495 1.00 97.69 268 GLY A CA 1
ATOM 1877 C C . GLY A 1 268 ? -1.174 -12.845 -7.811 1.00 97.69 268 GLY A C 1
ATOM 1878 O O . GLY A 1 268 ? -0.156 -12.687 -8.482 1.00 97.69 268 GLY A O 1
ATOM 1879 N N . ALA A 1 269 ? -1.198 -12.598 -6.497 1.00 98.25 269 ALA A N 1
ATOM 1880 C CA . ALA A 1 269 ? -0.010 -12.171 -5.771 1.00 98.25 269 ALA A CA 1
ATOM 1881 C C . ALA A 1 269 ? 0.894 -13.344 -5.383 1.00 98.25 269 ALA A C 1
ATOM 1883 O O . ALA A 1 269 ? 2.097 -13.153 -5.246 1.00 98.25 269 ALA A O 1
ATOM 1884 N N . CYS A 1 270 ? 0.379 -14.557 -5.176 1.00 98.56 270 CYS A N 1
ATOM 1885 C CA . CYS A 1 270 ? 1.240 -15.675 -4.806 1.00 98.56 270 CYS A CA 1
ATOM 1886 C C . CYS A 1 270 ? 1.947 -16.265 -6.033 1.00 98.56 270 CYS A C 1
ATOM 1888 O O . CYS A 1 270 ? 1.340 -16.954 -6.853 1.00 98.56 270 CYS A O 1
ATOM 1890 N N . SER A 1 271 ? 3.258 -16.039 -6.144 1.00 98.19 271 SER A N 1
ATOM 1891 C CA . SER A 1 271 ? 4.058 -16.601 -7.229 1.00 98.19 271 SER A CA 1
ATOM 1892 C C . SER A 1 271 ? 4.343 -18.079 -6.981 1.00 98.19 271 SER A C 1
ATOM 1894 O O . SER A 1 271 ? 5.069 -18.443 -6.054 1.00 98.19 271 SER A O 1
ATOM 1896 N N . ASN A 1 272 ? 3.828 -18.942 -7.859 1.00 97.00 272 ASN A N 1
ATOM 1897 C CA . ASN A 1 272 ? 4.060 -20.387 -7.784 1.00 97.00 272 ASN A CA 1
ATOM 1898 C C . ASN A 1 272 ? 5.529 -20.768 -8.072 1.00 97.00 272 ASN A C 1
ATOM 1900 O O . ASN A 1 272 ? 5.994 -21.826 -7.663 1.00 97.00 272 ASN A O 1
ATOM 1904 N N . ALA A 1 273 ? 6.283 -19.899 -8.756 1.00 97.75 273 ALA A N 1
ATOM 1905 C CA . ALA A 1 273 ? 7.690 -20.143 -9.072 1.00 97.75 273 ALA A CA 1
ATOM 1906 C C . ALA A 1 273 ? 8.606 -19.960 -7.852 1.00 97.75 273 ALA A C 1
ATOM 1908 O O . ALA A 1 273 ? 9.573 -20.699 -7.681 1.00 97.75 273 ALA A O 1
ATOM 1909 N N . THR A 1 274 ? 8.314 -18.968 -7.007 1.00 97.94 274 THR A N 1
ATOM 1910 C CA . THR A 1 274 ? 9.139 -18.628 -5.836 1.00 97.94 274 THR A CA 1
ATOM 1911 C C . THR A 1 274 ? 8.501 -19.043 -4.512 1.00 97.94 274 THR A C 1
ATOM 1913 O O . THR A 1 274 ? 9.152 -18.918 -3.474 1.00 97.94 274 THR A O 1
ATOM 1916 N N . ALA A 1 275 ? 7.250 -19.522 -4.543 1.00 98.19 275 ALA A N 1
ATOM 1917 C CA . ALA A 1 275 ? 6.399 -19.754 -3.376 1.00 98.19 275 ALA A CA 1
ATOM 1918 C C . ALA A 1 275 ? 6.348 -18.527 -2.449 1.00 98.19 275 ALA A C 1
ATOM 1920 O O . ALA A 1 275 ? 6.384 -18.647 -1.221 1.00 98.19 275 ALA A O 1
ATOM 1921 N N . ARG A 1 276 ? 6.339 -17.327 -3.047 1.00 98.62 276 ARG A N 1
ATOM 1922 C CA . ARG A 1 276 ? 6.357 -16.046 -2.340 1.00 98.62 276 ARG A CA 1
ATOM 1923 C C . ARG A 1 276 ? 5.405 -15.032 -2.952 1.00 98.62 276 ARG A C 1
ATOM 1925 O O . ARG A 1 276 ? 5.126 -15.061 -4.147 1.00 98.62 276 ARG A O 1
ATOM 1932 N N . CYS A 1 277 ? 4.951 -14.110 -2.117 1.00 98.62 277 CYS A N 1
ATOM 1933 C CA . CYS A 1 277 ? 4.094 -13.010 -2.511 1.00 98.62 277 CYS A CA 1
ATOM 1934 C C . CYS A 1 277 ? 4.850 -11.996 -3.372 1.00 98.62 277 CYS A C 1
ATOM 1936 O O . CYS A 1 277 ? 5.869 -11.447 -2.957 1.00 98.62 277 CYS A O 1
ATOM 1938 N N . ASP A 1 278 ? 4.307 -11.723 -4.546 1.00 98.31 278 ASP A N 1
ATOM 1939 C CA . ASP A 1 278 ? 4.634 -10.626 -5.438 1.00 98.31 278 ASP A CA 1
ATOM 1940 C C . ASP A 1 278 ? 3.388 -9.739 -5.558 1.00 98.31 278 ASP A C 1
ATOM 1942 O O . ASP A 1 278 ? 2.521 -9.913 -6.416 1.00 98.31 278 ASP A O 1
ATOM 1946 N N . CYS A 1 279 ? 3.266 -8.795 -4.628 1.00 98.31 279 CYS A N 1
ATOM 1947 C CA . CYS A 1 279 ? 2.123 -7.895 -4.568 1.00 98.31 279 CYS A CA 1
ATOM 1948 C C . CYS A 1 279 ? 2.057 -6.992 -5.801 1.00 98.31 279 CYS A C 1
ATOM 1950 O O . CYS A 1 279 ? 0.964 -6.619 -6.217 1.00 98.31 279 CYS A O 1
ATOM 1952 N N . PHE A 1 280 ? 3.201 -6.659 -6.409 1.00 97.19 280 PHE A N 1
ATOM 1953 C CA . PHE A 1 280 ? 3.235 -5.866 -7.637 1.00 97.19 280 PHE A CA 1
ATOM 1954 C C . PHE A 1 280 ? 2.611 -6.637 -8.801 1.00 97.19 280 PHE A C 1
ATOM 1956 O O . PHE A 1 280 ? 1.763 -6.082 -9.498 1.00 97.19 280 PHE A O 1
ATOM 1963 N N . ALA A 1 281 ? 2.955 -7.919 -8.964 1.00 97.75 281 ALA A N 1
ATOM 1964 C CA . ALA A 1 281 ? 2.301 -8.796 -9.934 1.00 97.75 281 ALA A CA 1
ATOM 1965 C C . ALA A 1 281 ? 0.802 -8.972 -9.634 1.00 97.75 281 ALA A C 1
ATOM 1967 O O . ALA A 1 281 ? -0.023 -8.927 -10.549 1.00 97.75 281 ALA A O 1
ATOM 1968 N N . GLY A 1 282 ? 0.431 -9.076 -8.354 1.00 97.94 282 GLY A N 1
ATOM 1969 C CA . GLY A 1 282 ? -0.968 -9.092 -7.921 1.00 97.94 282 GLY A CA 1
ATOM 1970 C C . GLY A 1 282 ? -1.734 -7.841 -8.366 1.00 97.94 282 GLY A C 1
ATOM 1971 O O . GLY A 1 282 ? -2.792 -7.946 -8.978 1.00 97.94 282 GLY A O 1
ATOM 1972 N N . PHE A 1 283 ? -1.188 -6.642 -8.157 1.00 98.12 283 PHE A N 1
ATOM 1973 C CA . PHE A 1 283 ? -1.828 -5.405 -8.621 1.00 98.12 283 PHE A CA 1
ATOM 1974 C C . PHE A 1 283 ? -1.873 -5.302 -10.152 1.00 98.12 283 PHE A C 1
ATOM 1976 O O . PHE A 1 283 ? -2.921 -4.964 -10.705 1.00 98.12 283 PHE A O 1
ATOM 1983 N N . ALA A 1 284 ? -0.786 -5.666 -10.836 1.00 97.81 284 ALA A N 1
ATOM 1984 C CA . ALA A 1 284 ? -0.718 -5.669 -12.296 1.00 97.81 284 ALA A CA 1
ATOM 1985 C C . ALA A 1 284 ? -1.752 -6.607 -12.930 1.00 97.81 284 ALA A C 1
ATOM 1987 O O . ALA A 1 284 ? -2.444 -6.220 -13.871 1.00 97.81 284 ALA A O 1
ATOM 1988 N N . SER A 1 285 ? -1.927 -7.810 -12.374 1.00 97.31 285 SER A N 1
ATOM 1989 C CA . SER A 1 285 ? -2.916 -8.777 -12.869 1.00 97.31 285 SER A CA 1
ATOM 1990 C C . SER A 1 285 ? -4.367 -8.312 -12.686 1.00 97.31 285 SER A C 1
ATOM 1992 O O . SER A 1 285 ? -5.246 -8.753 -13.422 1.00 97.31 285 SER A O 1
ATOM 1994 N N . ASN A 1 286 ? -4.608 -7.364 -11.776 1.00 97.56 286 ASN A N 1
ATOM 1995 C CA . ASN A 1 286 ? -5.916 -6.754 -11.528 1.00 97.56 286 ASN A CA 1
ATOM 1996 C C . ASN A 1 286 ? -6.080 -5.369 -12.185 1.00 97.56 286 ASN A C 1
ATOM 1998 O O . ASN A 1 286 ? -6.994 -4.621 -11.836 1.00 97.56 286 ASN A O 1
ATOM 2002 N N . GLY A 1 287 ? -5.220 -5.032 -13.153 1.00 97.56 287 GLY A N 1
ATOM 2003 C CA . GLY A 1 287 ? -5.371 -3.853 -14.007 1.00 97.56 287 GLY A CA 1
ATOM 2004 C C . GLY A 1 287 ? -4.713 -2.571 -13.495 1.00 97.56 287 GLY A C 1
ATOM 2005 O O . GLY A 1 287 ? -4.954 -1.517 -14.077 1.00 97.56 287 GLY A O 1
ATOM 2006 N N . PHE A 1 288 ? -3.884 -2.633 -12.449 1.00 97.69 288 PHE A N 1
ATOM 2007 C CA . PHE A 1 288 ? -3.114 -1.476 -11.980 1.00 97.69 288 PHE A CA 1
ATOM 2008 C C . PHE A 1 288 ? -1.710 -1.500 -12.571 1.00 97.69 288 PHE A C 1
ATOM 2010 O O . PHE A 1 288 ? -0.933 -2.419 -12.330 1.00 97.69 288 PHE A O 1
ATOM 2017 N N . SER A 1 289 ? -1.359 -0.456 -13.314 1.00 95.38 289 SER A N 1
ATOM 2018 C CA . SER A 1 289 ? -0.075 -0.354 -14.025 1.00 95.38 289 SER A CA 1
ATOM 2019 C C . SER A 1 289 ? 1.145 -0.363 -13.096 1.00 95.38 289 SER A C 1
ATOM 2021 O O . SER A 1 289 ? 2.247 -0.746 -13.488 1.00 95.38 289 SER A O 1
ATOM 2023 N N . SER A 1 290 ? 0.958 0.081 -11.853 1.00 93.62 290 SER A N 1
ATOM 2024 C CA . SER A 1 290 ? 1.997 0.163 -10.837 1.00 93.62 290 SER A CA 1
ATOM 2025 C C . SER A 1 290 ? 1.395 0.159 -9.431 1.00 93.62 290 SER A C 1
ATOM 2027 O O . SER A 1 290 ? 0.194 0.345 -9.237 1.00 93.62 290 SER A O 1
ATOM 2029 N N . TYR A 1 291 ? 2.245 0.017 -8.415 1.00 92.94 291 TYR A N 1
ATOM 2030 C CA . TYR A 1 291 ? 1.810 0.158 -7.024 1.00 92.94 291 TYR A CA 1
ATOM 2031 C C . TYR A 1 291 ? 1.292 1.566 -6.699 1.00 92.94 291 TYR A C 1
ATOM 2033 O O . TYR A 1 291 ? 0.359 1.700 -5.918 1.00 92.94 291 TYR A O 1
ATOM 2041 N N . LEU A 1 292 ? 1.847 2.615 -7.320 1.00 94.38 292 LEU A N 1
ATOM 2042 C CA . LEU A 1 292 ? 1.350 3.986 -7.143 1.00 94.38 292 LEU A CA 1
ATOM 2043 C C . LEU A 1 292 ? -0.069 4.153 -7.703 1.00 94.38 292 LEU A C 1
ATOM 2045 O O . LEU A 1 292 ? -0.895 4.825 -7.093 1.00 94.38 292 LEU A O 1
ATOM 2049 N N . ASP A 1 293 ? -0.363 3.504 -8.827 1.00 97.31 293 ASP A N 1
ATOM 2050 C CA . ASP A 1 293 ? -1.702 3.471 -9.421 1.00 97.31 293 ASP A CA 1
ATOM 2051 C C . ASP A 1 293 ? -2.704 2.777 -8.479 1.00 97.31 293 ASP A C 1
ATOM 2053 O O . ASP A 1 293 ? -3.761 3.321 -8.152 1.00 97.31 293 ASP A O 1
ATOM 2057 N N . ALA A 1 294 ? -2.307 1.636 -7.903 1.00 97.50 294 ALA A N 1
ATOM 2058 C CA . ALA A 1 294 ? -3.085 0.970 -6.861 1.00 97.50 294 ALA A CA 1
ATOM 2059 C C . ALA A 1 294 ? -3.268 1.852 -5.611 1.00 97.50 294 ALA A C 1
ATOM 2061 O O . ALA A 1 294 ? -4.364 1.901 -5.056 1.00 97.50 294 ALA A O 1
ATOM 2062 N N . LEU A 1 295 ? -2.245 2.595 -5.174 1.00 95.88 295 LEU A N 1
ATOM 2063 C CA . LEU A 1 295 ? -2.366 3.513 -4.037 1.00 95.88 295 LEU A CA 1
ATOM 2064 C C . LEU A 1 295 ? -3.386 4.631 -4.282 1.00 95.88 295 LEU A C 1
ATOM 2066 O O . LEU A 1 295 ? -4.114 4.997 -3.364 1.00 95.88 295 LEU A O 1
ATOM 2070 N N . ASN A 1 296 ? -3.465 5.140 -5.510 1.00 96.88 296 ASN A N 1
ATOM 2071 C CA . ASN A 1 296 ? -4.381 6.222 -5.861 1.00 96.88 296 ASN A CA 1
ATOM 2072 C C . ASN A 1 296 ? -5.815 5.734 -6.122 1.00 96.88 296 ASN A C 1
ATOM 2074 O O . ASN A 1 296 ? -6.768 6.453 -5.829 1.00 96.88 296 ASN A O 1
ATOM 2078 N N . GLY A 1 297 ? -5.982 4.531 -6.681 1.00 96.62 297 GLY A N 1
ATOM 2079 C CA . GLY A 1 297 ? -7.286 4.025 -7.128 1.00 96.62 297 GLY A CA 1
ATOM 2080 C C . GLY A 1 297 ? -7.920 2.944 -6.248 1.00 96.62 297 GLY A C 1
ATOM 2081 O O . GLY A 1 297 ? -9.129 2.721 -6.324 1.00 96.62 297 GLY A O 1
ATOM 2082 N N . LEU A 1 298 ? -7.133 2.255 -5.420 1.00 97.19 298 LEU A N 1
ATOM 2083 C CA . LEU A 1 298 ? -7.560 1.074 -4.665 1.00 97.19 298 LEU A CA 1
ATOM 2084 C C . LEU A 1 298 ? -7.300 1.233 -3.167 1.00 97.19 298 LEU A C 1
ATOM 2086 O O . LEU A 1 298 ? -8.236 1.202 -2.364 1.00 97.19 298 LEU A O 1
ATOM 2090 N N . CYS A 1 299 ? -6.038 1.395 -2.789 1.00 97.81 299 CYS A N 1
ATOM 2091 C CA . CYS A 1 299 ? -5.581 1.269 -1.414 1.00 97.81 299 CYS A CA 1
ATOM 2092 C C . CYS A 1 299 ? -6.056 2.431 -0.560 1.00 97.81 299 CYS A C 1
ATOM 2094 O O . CYS A 1 299 ? -5.717 3.576 -0.822 1.00 97.81 299 CYS A O 1
ATOM 2096 N N . ASN A 1 300 ? -6.820 2.137 0.490 1.00 96.81 300 ASN A N 1
ATOM 2097 C CA . ASN A 1 300 ? -7.410 3.145 1.371 1.00 96.81 300 ASN A CA 1
ATOM 2098 C C . ASN A 1 300 ? -8.348 4.153 0.665 1.00 96.81 300 ASN A C 1
ATOM 2100 O O . ASN A 1 300 ? -8.763 5.141 1.272 1.00 96.81 300 ASN A O 1
ATOM 2104 N N . VAL A 1 301 ? -8.708 3.892 -0.598 1.00 96.94 301 VAL A N 1
ATOM 2105 C CA . VAL A 1 301 ? -9.539 4.764 -1.442 1.00 96.94 301 VAL A CA 1
ATOM 2106 C C . VAL A 1 301 ? -10.810 4.036 -1.870 1.00 96.94 301 VAL A C 1
ATOM 2108 O O . VAL A 1 301 ? -11.920 4.502 -1.599 1.00 96.94 301 VAL A O 1
ATOM 2111 N N . LYS A 1 302 ? -10.674 2.865 -2.504 1.00 97.56 302 LYS A N 1
ATOM 2112 C CA . LYS A 1 302 ? -11.816 2.117 -3.036 1.00 97.56 302 LYS A CA 1
ATOM 2113 C C . LYS A 1 302 ? -12.650 1.549 -1.900 1.00 97.56 302 LYS A C 1
ATOM 2115 O O . LYS A 1 302 ? -12.129 0.865 -1.021 1.00 97.56 302 LYS A O 1
ATOM 2120 N N . LYS A 1 303 ? -13.954 1.826 -1.941 1.00 97.44 303 LYS A N 1
ATOM 2121 C CA . LYS A 1 303 ? -14.907 1.391 -0.920 1.00 97.44 303 LYS A CA 1
ATOM 2122 C C . LYS A 1 303 ? -15.175 -0.113 -0.979 1.00 97.44 303 LYS A C 1
ATOM 2124 O O . LYS A 1 303 ? -15.318 -0.691 -2.058 1.00 97.44 303 LYS A O 1
ATOM 2129 N N . CYS A 1 304 ? -15.296 -0.720 0.195 1.00 97.06 304 CYS A N 1
ATOM 2130 C CA . CYS A 1 304 ? -15.589 -2.134 0.383 1.00 97.06 304 CYS A CA 1
ATOM 2131 C C . CYS A 1 304 ? -16.442 -2.385 1.625 1.00 97.06 304 CYS A C 1
ATOM 2133 O O . CYS A 1 304 ? -16.603 -1.524 2.487 1.00 97.06 304 CYS A O 1
ATOM 2135 N N . THR A 1 305 ? -16.977 -3.598 1.698 1.00 94.94 305 THR A N 1
ATOM 2136 C CA . THR A 1 305 ? -17.665 -4.155 2.868 1.00 94.94 305 THR A CA 1
ATOM 2137 C C . THR A 1 305 ? -17.014 -5.489 3.236 1.00 94.94 305 THR A C 1
ATOM 2139 O O . THR A 1 305 ? -16.129 -5.959 2.517 1.00 94.94 305 THR A O 1
ATOM 2142 N N . ARG A 1 306 ? -17.459 -6.138 4.323 1.00 90.00 306 ARG A N 1
ATOM 2143 C CA . ARG A 1 306 ? -16.915 -7.437 4.772 1.00 90.00 306 ARG A CA 1
ATOM 2144 C C . ARG A 1 306 ? -16.833 -8.492 3.658 1.00 90.00 306 ARG A C 1
ATOM 2146 O O . ARG A 1 306 ? -15.890 -9.272 3.640 1.00 90.00 306 ARG A O 1
ATOM 2153 N N . ASN A 1 307 ? -17.810 -8.503 2.751 1.00 86.00 307 ASN A N 1
ATOM 2154 C CA . ASN A 1 307 ? -17.978 -9.550 1.739 1.00 86.00 307 ASN A CA 1
ATOM 2155 C C . ASN A 1 307 ? -17.856 -9.023 0.302 1.00 86.00 307 ASN A C 1
ATOM 2157 O O . ASN A 1 307 ? -18.326 -9.678 -0.622 1.00 86.00 307 ASN A O 1
ATOM 2161 N N . SER A 1 308 ? -17.327 -7.814 0.090 1.00 87.44 308 SER A N 1
ATOM 2162 C CA . SER A 1 308 ? -17.204 -7.296 -1.274 1.00 87.44 308 SER A CA 1
ATOM 2163 C C . SER A 1 308 ? -15.931 -7.798 -1.946 1.00 87.44 308 SER A C 1
ATOM 2165 O O . SER A 1 308 ? -14.839 -7.544 -1.441 1.00 87.44 308 SER A O 1
ATOM 2167 N N . ASP A 1 309 ? -16.060 -8.342 -3.153 1.00 87.94 309 ASP A N 1
ATOM 2168 C CA . ASP A 1 309 ? -14.919 -8.754 -3.988 1.00 87.94 309 ASP A CA 1
ATOM 2169 C C . ASP A 1 309 ? -14.205 -7.571 -4.671 1.00 87.94 309 ASP A C 1
ATOM 2171 O O . ASP A 1 309 ? -13.238 -7.734 -5.411 1.00 87.94 309 ASP A O 1
ATOM 2175 N N . ASN A 1 310 ? -14.643 -6.342 -4.387 1.00 94.50 310 ASN A N 1
ATOM 2176 C CA . ASN A 1 310 ? -14.131 -5.111 -4.990 1.00 94.50 310 ASN A CA 1
ATOM 2177 C C . ASN A 1 310 ? -12.643 -4.850 -4.706 1.00 94.50 310 ASN A C 1
ATOM 2179 O O . ASN A 1 310 ? -12.038 -4.032 -5.403 1.00 94.50 310 ASN A O 1
ATOM 2183 N N . CYS A 1 311 ? -12.076 -5.513 -3.696 1.00 97.44 311 CYS A N 1
ATOM 2184 C CA . CYS A 1 311 ? -10.674 -5.403 -3.305 1.00 97.44 311 CYS A CA 1
ATOM 2185 C C . CYS A 1 311 ? -9.793 -6.526 -3.868 1.00 97.44 311 CYS A C 1
ATOM 2187 O O . CYS A 1 311 ? -8.674 -6.696 -3.395 1.00 97.44 311 CYS A O 1
ATOM 2189 N N . PHE A 1 312 ? -10.281 -7.300 -4.847 1.00 96.81 312 PHE A N 1
ATOM 2190 C CA . PHE A 1 312 ? -9.500 -8.360 -5.500 1.00 96.81 312 PHE A CA 1
ATOM 2191 C C . PHE A 1 312 ? -8.940 -9.373 -4.490 1.00 96.81 312 PHE A C 1
ATOM 2193 O O . PHE A 1 312 ? -7.789 -9.793 -4.562 1.00 96.81 312 PHE A O 1
ATOM 2200 N N . GLY A 1 313 ? -9.766 -9.705 -3.493 1.00 96.44 313 GLY A N 1
ATOM 2201 C CA . GLY A 1 313 ? -9.447 -10.617 -2.396 1.00 96.44 313 GLY A CA 1
ATOM 2202 C C . GLY A 1 313 ? -8.687 -10.006 -1.210 1.00 96.44 313 GLY A C 1
ATOM 2203 O O . GLY A 1 313 ? -8.639 -10.644 -0.159 1.00 96.44 313 GLY A O 1
ATOM 2204 N N . LEU A 1 314 ? -8.172 -8.773 -1.309 1.00 97.19 314 LEU A N 1
ATOM 2205 C CA . LEU A 1 314 ? -7.644 -8.056 -0.141 1.00 97.19 314 LEU A CA 1
ATOM 2206 C C . LEU A 1 314 ? -8.753 -7.789 0.895 1.00 97.19 314 LEU A C 1
ATOM 2208 O O . LEU A 1 314 ? -9.898 -7.515 0.518 1.00 97.19 314 LEU A O 1
ATOM 2212 N N . PRO A 1 315 ? -8.433 -7.787 2.201 1.00 96.88 315 PRO A N 1
ATOM 2213 C CA . PRO A 1 315 ? -9.394 -7.456 3.236 1.00 96.88 315 PRO A CA 1
ATOM 2214 C C . PRO A 1 315 ? -9.792 -5.981 3.175 1.00 96.88 315 PRO A C 1
ATOM 2216 O O . PRO A 1 315 ? -9.036 -5.104 2.751 1.00 96.88 315 PRO A O 1
ATOM 2219 N N . CYS A 1 316 ? -10.989 -5.699 3.672 1.00 97.75 316 CYS A N 1
ATOM 2220 C CA . CYS A 1 316 ? -11.448 -4.341 3.906 1.00 97.75 316 CYS A CA 1
ATOM 2221 C C . CYS A 1 316 ? -10.890 -3.819 5.244 1.00 97.75 316 CYS A C 1
ATOM 2223 O O . CYS A 1 316 ? -10.748 -4.580 6.203 1.00 97.75 316 CYS A O 1
ATOM 2225 N N . ASN A 1 317 ? -10.574 -2.530 5.336 1.00 97.44 317 ASN A N 1
ATOM 2226 C CA . ASN A 1 317 ? -10.198 -1.882 6.590 1.00 97.44 317 ASN A CA 1
ATOM 2227 C C . ASN A 1 317 ? -11.408 -1.855 7.534 1.00 97.44 317 ASN A C 1
ATOM 2229 O O . ASN A 1 317 ? -12.409 -1.183 7.260 1.00 97.44 317 ASN A O 1
ATOM 2233 N N . ALA A 1 318 ? -11.302 -2.588 8.640 1.00 97.19 318 ALA A N 1
ATOM 2234 C CA . ALA A 1 318 ? -12.304 -2.604 9.695 1.00 97.19 318 ALA A CA 1
ATOM 2235 C C . ALA A 1 318 ? -12.065 -1.459 10.689 1.00 97.19 318 ALA A C 1
ATOM 2237 O O . ALA A 1 318 ? -10.931 -1.179 11.078 1.00 97.19 318 ALA A O 1
ATOM 2238 N N . GLY A 1 319 ? -13.147 -0.824 11.120 1.00 97.56 319 GLY A N 1
ATOM 2239 C CA . GLY A 1 319 ? -13.183 0.052 12.283 1.00 97.56 319 GLY A CA 1
ATOM 2240 C C . GLY A 1 319 ? -13.754 -0.656 13.504 1.00 97.56 319 GLY A C 1
ATOM 2241 O O . GLY A 1 319 ? -14.000 -1.865 13.502 1.00 97.56 319 GLY A O 1
ATOM 2242 N N . GLN A 1 320 ? -13.999 0.132 14.543 1.00 97.44 320 GLN A N 1
ATOM 2243 C CA . GLN A 1 320 ? -14.696 -0.285 15.751 1.00 97.44 320 GLN A CA 1
ATOM 2244 C C . GLN A 1 320 ? -15.913 0.605 15.989 1.00 97.44 320 GLN A C 1
ATOM 2246 O O . GLN A 1 320 ? -15.853 1.826 15.828 1.00 97.44 320 GLN A O 1
ATOM 2251 N N . CYS A 1 321 ? -17.018 -0.008 16.395 1.00 97.25 321 CYS A N 1
ATOM 2252 C CA . CYS A 1 321 ? -18.225 0.711 16.756 1.00 97.25 321 CYS A CA 1
ATOM 2253 C C . CYS A 1 321 ? -18.047 1.470 18.072 1.00 97.25 321 CYS A C 1
ATOM 2255 O O . CYS A 1 321 ? -17.676 0.891 19.091 1.00 97.25 321 CYS A O 1
ATOM 2257 N N . ILE A 1 322 ? -18.388 2.755 18.073 1.00 96.94 322 ILE A N 1
ATOM 2258 C CA . ILE A 1 322 ? -18.526 3.579 19.274 1.00 96.94 322 ILE A CA 1
ATOM 2259 C C . ILE A 1 322 ? -20.003 3.921 19.437 1.00 96.94 322 ILE A C 1
ATOM 2261 O O . ILE A 1 322 ? -20.598 4.533 18.551 1.00 96.94 322 ILE A O 1
ATOM 2265 N N . CYS A 1 323 ? -20.592 3.519 20.562 1.00 96.19 323 CYS A N 1
ATOM 2266 C CA . CYS A 1 323 ? -21.995 3.783 20.870 1.00 96.19 323 CYS A CA 1
ATOM 2267 C C . CYS A 1 323 ? -22.151 5.147 21.534 1.00 96.19 323 CYS A C 1
ATOM 2269 O O . CYS A 1 323 ? -21.565 5.403 22.586 1.00 96.19 323 CYS A O 1
ATOM 2271 N N . LEU A 1 324 ? -22.943 6.014 20.912 1.00 89.50 324 LEU A N 1
ATOM 2272 C CA . LEU A 1 324 ? -23.315 7.316 21.442 1.00 89.50 324 LEU A CA 1
ATOM 2273 C C . LEU A 1 324 ? -24.604 7.121 22.248 1.00 89.50 324 LEU A C 1
ATOM 2275 O O . LEU A 1 324 ? -25.646 6.799 21.677 1.00 89.50 324 LEU A O 1
ATOM 2279 N N . ASN A 1 325 ? -24.501 7.216 23.572 1.00 80.19 325 ASN A N 1
ATOM 2280 C CA . ASN A 1 325 ? -25.652 7.125 24.477 1.00 80.19 325 ASN A CA 1
ATOM 2281 C C . ASN A 1 325 ? -26.545 8.364 24.395 1.00 80.19 325 ASN A C 1
ATOM 2283 O O . ASN A 1 325 ? -25.991 9.473 24.215 1.00 80.19 325 ASN A O 1
#

Secondary structure (DSSP, 8-state):
-HHHHHHHHHHHHHHH-----------------------------------------------------------------PPP------------------TT---HHHHHHHHHHHHHHHHHHHHHHHHHHHHHHHHHHHHHHHHHHHHHHHHHHHHHHHHHHHHHHT----------------------------------S----------TT----TT-EESSGGGG-TTEEEESTTTTBB-GGG--TT-B-SSGGGGTT-TT-EETTTTEE-HHHHHHHTT-SSHHHHHHHTBTTSB--TT-GGGTTPPB--EEEEE--

Foldseek 3Di:
DVVVVVVVVVVVVVVPPDDDPPDDDDDDDDDDDDDDDDDDDDDDDDDDDDDDDDDDDDDDDDDDDDDDDDDDDDDPDDDDDDDDDDDDDDDDDDDDDPPPDPPDDPDVVVVVVVVVVVVVVVVVVVVVVVVVVVVVVVVVVVVVVVVVVVVVVVVVVVVVVVVVVVVVVVPDPDDDDDDDDDDDDDDDDDDDDDDDPDDDDPPDDPPPPPPLPQPPVQAADFFDKFQAQSSRGDQKGFDDQLRQAFALVQADWFQAAPACVSRQQQHQQQDPVNSTGDSQRSCVVVPQPGVVSCVVPGHSHHGHGQPDCSNNGHGGDIGTMDGDD

Radius of gyration: 35.36 Å; chains: 1; bounding box: 74×102×99 Å